Protein AF-A0A1G8ET14-F1 (afdb_monomer)

pLDDT: mean 87.79, std 15.29, range [34.5, 98.5]

Structure (mmCIF, N/CA/C/O backbone):
data_AF-A0A1G8ET14-F1
#
_entry.id   AF-A0A1G8ET14-F1
#
loop_
_atom_site.group_PDB
_atom_site.id
_atom_site.type_symbol
_atom_site.label_atom_id
_atom_site.label_alt_id
_atom_site.label_comp_id
_atom_site.label_asym_id
_atom_site.label_entity_id
_atom_site.label_seq_id
_atom_site.pdbx_PDB_ins_code
_atom_site.Cartn_x
_atom_site.Cartn_y
_atom_site.Cartn_z
_atom_site.occupancy
_atom_site.B_iso_or_equiv
_atom_site.auth_seq_id
_atom_site.auth_comp_id
_atom_site.auth_asym_id
_atom_site.auth_atom_id
_atom_site.pdbx_PDB_model_num
ATOM 1 N N . MET A 1 1 ? 59.019 -18.805 42.105 1.00 37.34 1 MET A N 1
ATOM 2 C CA . MET A 1 1 ? 59.875 -18.329 41.000 1.00 37.34 1 MET A CA 1
ATOM 3 C C . MET A 1 1 ? 58.972 -17.581 40.027 1.00 37.34 1 MET A C 1
ATOM 5 O O . MET A 1 1 ? 58.119 -18.198 39.409 1.00 37.34 1 MET A O 1
ATOM 9 N N . TYR A 1 2 ? 59.051 -16.249 40.049 1.00 53.56 2 TYR A N 1
ATOM 10 C CA . TYR A 1 2 ? 58.350 -15.317 39.156 1.00 53.56 2 TYR A CA 1
ATOM 11 C C . TYR A 1 2 ? 58.897 -15.434 37.735 1.00 53.56 2 TYR A C 1
ATOM 13 O O . TYR A 1 2 ? 60.111 -15.425 37.645 1.00 53.56 2 TYR A O 1
ATOM 21 N N . PHE A 1 3 ? 58.042 -15.463 36.701 1.00 44.25 3 PHE A N 1
ATOM 22 C CA . PHE A 1 3 ? 58.200 -14.877 35.345 1.00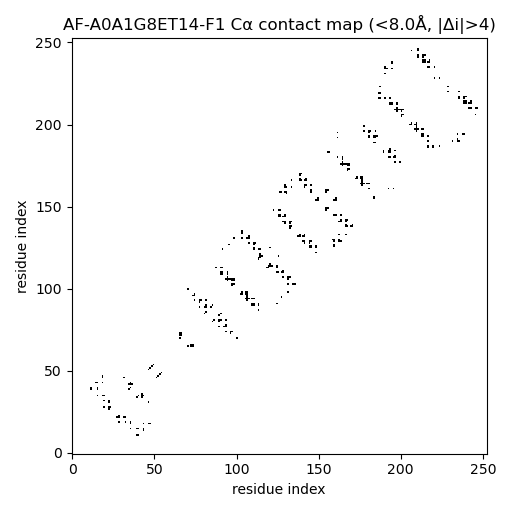 44.25 3 PHE A CA 1
ATOM 23 C C . PHE A 1 3 ? 56.895 -15.188 34.571 1.00 44.25 3 PHE A C 1
ATOM 25 O O . PHE A 1 3 ? 56.491 -16.339 34.544 1.00 44.25 3 PHE A O 1
ATOM 32 N N . GLY A 1 4 ? 56.135 -14.301 33.930 1.00 40.34 4 GLY A N 1
ATOM 33 C CA . GLY A 1 4 ? 56.189 -12.865 33.700 1.00 40.34 4 GLY A CA 1
ATOM 34 C C . GLY A 1 4 ? 54.895 -12.432 32.979 1.00 40.34 4 GLY A C 1
ATOM 35 O O . GLY A 1 4 ? 54.224 -13.248 32.350 1.00 40.34 4 GLY A O 1
ATOM 36 N N . GLY A 1 5 ? 54.534 -11.151 33.094 1.00 47.41 5 GLY A N 1
ATOM 37 C CA . GLY A 1 5 ? 53.380 -10.564 32.400 1.00 47.41 5 GLY A CA 1
ATOM 38 C C . GLY A 1 5 ? 52.543 -9.599 33.242 1.00 47.41 5 GLY A C 1
ATOM 39 O O . GLY A 1 5 ? 51.319 -9.690 33.233 1.00 47.41 5 GLY A O 1
ATOM 40 N N . GLY A 1 6 ? 53.181 -8.664 33.952 1.00 58.50 6 GLY A N 1
ATOM 41 C CA . GLY A 1 6 ? 52.555 -7.659 34.826 1.00 58.50 6 GLY A CA 1
ATOM 42 C C . GLY A 1 6 ? 51.598 -6.657 34.161 1.00 58.50 6 GLY A C 1
ATOM 43 O O . GLY A 1 6 ? 51.263 -5.669 34.789 1.00 58.50 6 GLY A O 1
ATOM 44 N N . ASN A 1 7 ? 51.124 -6.909 32.937 1.00 62.06 7 ASN A N 1
ATOM 45 C CA . ASN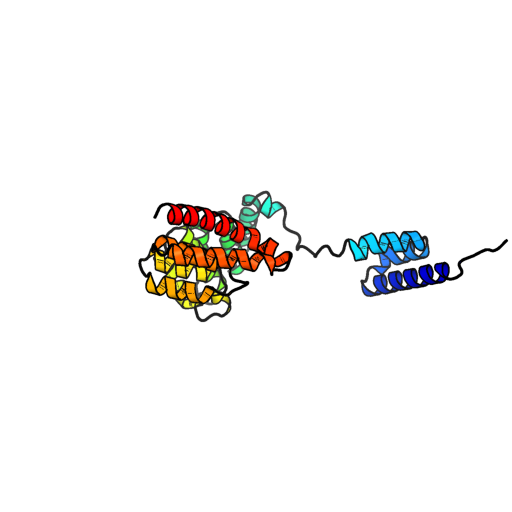 A 1 7 ? 50.126 -6.085 32.244 1.00 62.06 7 ASN A CA 1
ATOM 46 C C . ASN A 1 7 ? 48.737 -6.747 32.194 1.00 62.06 7 ASN A C 1
ATOM 48 O O . ASN A 1 7 ? 47.729 -6.047 32.167 1.00 62.06 7 ASN A O 1
ATOM 52 N N . TYR A 1 8 ? 48.650 -8.083 32.231 1.00 64.81 8 TYR A N 1
ATOM 53 C CA . TYR A 1 8 ? 47.370 -8.797 32.104 1.00 64.81 8 TYR A CA 1
ATOM 54 C C . TYR A 1 8 ? 46.467 -8.626 33.326 1.00 64.81 8 TYR A C 1
ATOM 56 O O . TYR A 1 8 ? 45.252 -8.528 33.184 1.00 64.81 8 TYR A O 1
ATOM 64 N N . TYR A 1 9 ? 47.058 -8.525 34.518 1.00 71.81 9 TYR A N 1
ATOM 65 C CA . TYR A 1 9 ? 46.315 -8.284 35.755 1.00 71.81 9 TYR A CA 1
ATOM 66 C C . TYR A 1 9 ? 45.579 -6.936 35.721 1.00 71.81 9 TYR A C 1
ATOM 68 O O . TYR A 1 9 ? 44.394 -6.867 36.038 1.00 71.81 9 TYR A O 1
ATOM 76 N N . TYR A 1 10 ? 46.239 -5.878 35.238 1.00 78.44 10 TYR A N 1
ATOM 77 C CA . TYR A 1 10 ? 45.607 -4.568 35.073 1.00 78.44 10 TYR A CA 1
ATOM 78 C C . TYR A 1 10 ? 44.527 -4.576 33.989 1.00 78.44 10 TYR A C 1
ATOM 80 O O . TYR A 1 10 ? 43.493 -3.941 34.168 1.00 78.44 10 TYR A O 1
ATOM 88 N N . ILE A 1 11 ? 44.719 -5.326 32.898 1.00 77.56 11 ILE A N 1
ATOM 89 C CA . ILE A 1 11 ? 43.694 -5.488 31.854 1.00 77.56 11 ILE A CA 1
ATOM 90 C C . ILE A 1 11 ? 42.431 -6.137 32.433 1.00 77.56 11 ILE A C 1
ATOM 92 O O . ILE A 1 11 ? 41.329 -5.668 32.155 1.00 77.56 11 ILE A O 1
ATOM 96 N N . ILE A 1 12 ? 42.583 -7.173 33.263 1.00 77.31 12 ILE A N 1
ATOM 97 C CA . ILE A 1 12 ? 41.455 -7.850 33.918 1.00 77.31 12 ILE A CA 1
ATOM 98 C C . ILE A 1 12 ? 40.731 -6.887 34.866 1.00 77.31 12 ILE A C 1
ATOM 100 O O . ILE A 1 12 ? 39.511 -6.776 34.784 1.00 77.31 12 ILE A O 1
ATOM 104 N N . LEU A 1 13 ? 41.463 -6.127 35.684 1.00 79.81 13 LEU A N 1
ATOM 105 C CA . LEU A 1 13 ? 40.863 -5.150 36.600 1.00 79.81 13 LEU A CA 1
ATOM 106 C C . LEU A 1 13 ? 40.142 -4.006 35.872 1.00 79.81 13 LEU A C 1
ATOM 108 O O . LEU A 1 13 ? 39.070 -3.579 36.299 1.00 79.81 13 LEU A O 1
ATOM 112 N N . ILE A 1 14 ? 40.696 -3.515 34.760 1.00 84.00 14 ILE A N 1
ATOM 113 C CA . ILE A 1 14 ? 40.051 -2.484 33.932 1.00 84.00 14 ILE A CA 1
ATOM 114 C C . ILE A 1 14 ? 38.770 -3.038 33.298 1.00 84.00 14 ILE A C 1
ATOM 116 O O . ILE A 1 14 ? 37.742 -2.357 33.288 1.00 84.00 14 ILE A O 1
ATOM 120 N N . LEU A 1 15 ? 38.812 -4.273 32.790 1.00 84.38 15 LEU A N 1
ATOM 121 C CA . LEU A 1 15 ? 37.655 -4.944 32.198 1.00 84.38 15 LEU A CA 1
ATOM 122 C C . LEU A 1 15 ? 36.546 -5.182 33.231 1.00 84.38 15 LEU A C 1
ATOM 124 O O . LEU A 1 15 ? 35.368 -4.971 32.939 1.00 84.38 15 LEU A O 1
ATOM 128 N N . GLU A 1 16 ? 36.923 -5.577 34.442 1.00 84.94 16 GLU A N 1
ATOM 129 C CA . GLU A 1 16 ? 36.011 -5.794 35.560 1.00 84.94 16 GLU A CA 1
ATOM 130 C C . GLU A 1 16 ? 35.360 -4.486 36.016 1.00 84.94 16 GLU A C 1
ATOM 132 O O . GLU A 1 16 ? 34.130 -4.396 36.071 1.00 84.94 16 GLU A O 1
ATOM 137 N N . ALA A 1 17 ? 36.157 -3.432 36.222 1.00 85.31 17 ALA A N 1
ATOM 138 C CA . ALA A 1 17 ? 35.651 -2.099 36.542 1.00 85.31 17 ALA A CA 1
ATOM 139 C C . ALA A 1 17 ? 34.686 -1.590 35.460 1.00 85.31 17 ALA A C 1
ATOM 141 O O . ALA A 1 17 ? 33.616 -1.062 35.772 1.00 85.31 17 ALA A O 1
ATOM 142 N N . PHE A 1 18 ? 35.014 -1.807 34.183 1.00 87.12 18 PHE A N 1
ATOM 143 C CA . PHE A 1 18 ? 34.133 -1.476 33.068 1.00 87.12 18 PHE A CA 1
ATOM 144 C C . PHE A 1 18 ? 32.801 -2.242 33.132 1.00 87.12 18 PHE A C 1
ATOM 146 O O . PHE A 1 18 ? 31.740 -1.622 33.016 1.00 87.12 18 PHE A O 1
ATOM 153 N N . CYS A 1 19 ? 32.825 -3.561 33.354 1.00 83.94 19 CYS A N 1
ATOM 154 C CA . C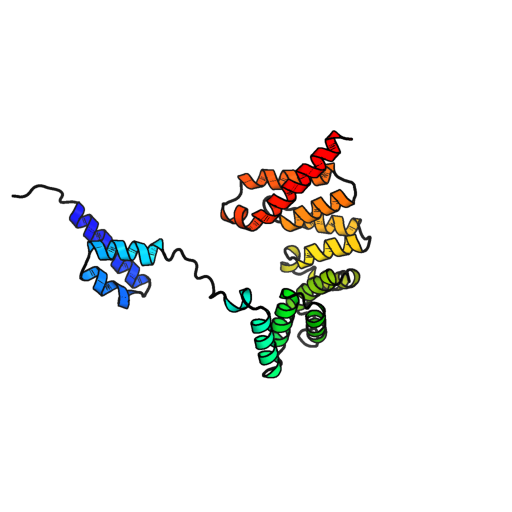YS A 1 19 ? 31.612 -4.382 33.441 1.00 83.94 19 CYS A CA 1
ATOM 155 C C . CYS A 1 19 ? 30.720 -3.967 34.621 1.00 83.94 19 CYS A C 1
ATOM 157 O O . CYS A 1 19 ? 29.499 -3.854 34.460 1.00 83.94 19 CYS A O 1
ATOM 159 N N . ILE A 1 20 ? 31.323 -3.668 35.775 1.00 83.88 20 ILE A N 1
ATOM 160 C CA . ILE A 1 20 ? 30.622 -3.189 36.974 1.00 83.88 20 ILE A CA 1
ATOM 161 C C . ILE A 1 20 ? 29.969 -1.828 36.708 1.00 83.88 20 ILE A C 1
ATOM 163 O O . ILE A 1 20 ? 28.763 -1.678 36.921 1.00 83.88 20 ILE A O 1
ATOM 167 N N . ILE A 1 21 ? 30.717 -0.855 36.173 1.00 86.69 21 ILE A N 1
ATOM 168 C CA . ILE A 1 21 ? 30.187 0.477 35.839 1.00 86.69 21 ILE A CA 1
ATOM 169 C C . ILE A 1 21 ? 29.060 0.367 34.805 1.00 86.69 21 ILE A C 1
ATOM 171 O O . ILE A 1 21 ? 28.020 1.014 34.948 1.00 86.69 21 ILE A O 1
ATOM 175 N N . HIS A 1 22 ? 29.231 -0.472 33.779 1.00 84.62 22 HIS A N 1
ATOM 176 C CA . HIS A 1 22 ? 28.199 -0.711 32.773 1.00 84.62 22 HIS A CA 1
ATOM 177 C C . HIS A 1 22 ? 26.931 -1.318 33.394 1.00 84.62 22 HIS A C 1
ATOM 179 O O . HIS A 1 22 ? 25.825 -0.892 33.062 1.00 84.62 22 HIS A O 1
ATOM 185 N N . SER A 1 23 ? 27.077 -2.272 34.322 1.00 83.00 23 SER A N 1
ATOM 186 C CA . SER A 1 23 ? 25.946 -2.930 34.999 1.00 83.00 23 SER A CA 1
ATOM 187 C C . SER A 1 23 ? 25.170 -1.971 35.897 1.00 83.00 23 SER A C 1
ATOM 189 O O . SER A 1 23 ? 23.938 -1.957 35.869 1.00 83.00 23 SER A O 1
ATOM 191 N N . LEU A 1 24 ? 25.886 -1.105 36.623 1.00 83.69 24 LEU A N 1
ATOM 192 C CA . LEU A 1 24 ? 25.293 -0.048 37.446 1.00 83.69 24 LEU A CA 1
ATOM 193 C C . LEU A 1 24 ? 24.522 0.967 36.593 1.00 83.69 24 LEU A C 1
ATOM 195 O O . LEU A 1 24 ? 23.392 1.315 36.923 1.00 83.69 24 LEU A O 1
ATOM 199 N N . ARG A 1 25 ? 25.088 1.396 35.456 1.00 81.19 25 ARG A N 1
ATOM 200 C CA . ARG A 1 25 ? 24.403 2.311 34.526 1.00 81.19 25 ARG A CA 1
ATOM 201 C C . ARG A 1 25 ? 23.164 1.689 33.877 1.00 81.19 25 ARG A C 1
ATOM 203 O O . ARG A 1 25 ? 22.227 2.417 33.566 1.00 81.19 25 ARG A O 1
ATOM 210 N N . ARG A 1 26 ? 23.143 0.368 33.667 1.00 74.25 26 ARG A N 1
ATOM 211 C CA . ARG A 1 26 ? 21.998 -0.353 33.081 1.00 74.25 26 ARG A CA 1
ATOM 212 C C . ARG A 1 26 ? 20.910 -0.754 34.075 1.00 74.25 26 ARG A C 1
ATOM 214 O O . ARG A 1 26 ? 19.866 -1.239 33.641 1.00 74.25 26 ARG A O 1
ATOM 221 N N . GLY A 1 27 ? 21.120 -0.572 35.377 1.00 75.75 27 GLY A N 1
ATOM 222 C CA . GLY A 1 27 ? 20.146 -0.991 36.384 1.00 75.75 27 GLY A CA 1
ATOM 223 C C . GLY A 1 27 ? 20.118 -2.508 36.628 1.00 75.75 27 GLY A C 1
ATOM 224 O O . GLY A 1 27 ? 19.180 -3.015 37.243 1.00 75.75 27 GLY A O 1
ATOM 225 N N . THR A 1 28 ? 21.115 -3.260 36.145 1.00 77.06 28 THR A N 1
ATOM 226 C CA . THR A 1 28 ? 21.170 -4.730 36.251 1.00 77.06 28 THR A CA 1
ATOM 227 C C . THR A 1 28 ? 22.009 -5.221 37.435 1.00 77.06 28 THR A C 1
ATOM 229 O O . THR A 1 28 ? 22.309 -6.415 37.543 1.00 77.06 28 THR A O 1
ATOM 232 N N . GLN A 1 29 ? 22.373 -4.317 38.349 1.00 75.44 29 GLN A N 1
ATOM 233 C CA . GLN A 1 29 ? 23.301 -4.580 39.449 1.00 75.44 29 GLN A CA 1
ATOM 234 C C . GLN A 1 29 ? 22.867 -5.731 40.362 1.00 75.44 29 GLN A C 1
ATOM 236 O O . GLN A 1 29 ? 23.710 -6.530 40.754 1.00 75.44 29 GLN A O 1
ATOM 241 N N . GLN A 1 30 ? 21.563 -5.879 40.626 1.00 75.94 30 GLN A N 1
ATOM 242 C CA . GLN A 1 30 ? 21.042 -6.918 41.527 1.00 75.94 30 GLN A CA 1
ATOM 243 C C . GLN A 1 30 ? 21.333 -8.344 41.035 1.00 75.94 30 GLN A C 1
ATOM 245 O O . GLN A 1 30 ? 21.417 -9.267 41.835 1.00 75.94 30 GLN A O 1
ATOM 250 N N . LYS A 1 31 ? 21.500 -8.533 39.720 1.00 77.62 31 LYS A N 1
ATOM 251 C CA . LYS A 1 31 ? 21.791 -9.846 39.127 1.00 77.62 31 LYS A CA 1
ATOM 252 C C . LYS A 1 31 ? 23.286 -10.094 38.959 1.00 77.62 31 LYS A C 1
ATOM 254 O O . LYS A 1 31 ? 23.745 -11.214 39.144 1.00 77.62 31 LYS A O 1
ATOM 259 N N . TRP A 1 32 ? 24.034 -9.061 38.578 1.00 81.88 32 TRP A N 1
ATOM 260 C CA . TRP A 1 32 ? 25.390 -9.233 38.054 1.00 81.88 32 TRP A CA 1
ATOM 261 C C . TRP A 1 32 ? 26.500 -8.875 39.027 1.00 81.88 32 TRP A C 1
ATOM 263 O O . TRP A 1 32 ? 27.585 -9.436 38.915 1.00 81.88 32 TRP A O 1
ATOM 273 N N . LEU A 1 33 ? 26.254 -7.969 39.977 1.00 82.56 33 LEU A N 1
ATOM 274 C CA . LEU A 1 33 ? 27.317 -7.449 40.837 1.00 82.56 33 LEU A CA 1
ATOM 275 C C . LEU A 1 33 ? 27.979 -8.570 41.653 1.00 82.56 33 LEU A C 1
ATOM 277 O O . LEU A 1 33 ? 29.200 -8.638 41.719 1.00 82.56 33 LEU A O 1
ATOM 281 N N . TRP A 1 34 ? 27.186 -9.499 42.193 1.00 83.75 34 TRP A N 1
ATOM 282 C CA . TRP A 1 34 ? 27.715 -10.627 42.963 1.00 83.75 34 TRP A CA 1
ATOM 283 C C . TRP A 1 34 ? 28.501 -11.623 42.094 1.00 83.75 34 TRP A C 1
ATOM 285 O O . TRP A 1 34 ? 29.564 -12.083 42.494 1.00 83.75 34 TRP A O 1
ATOM 295 N N . ILE A 1 35 ? 28.036 -11.896 40.870 1.00 83.06 35 ILE A N 1
ATOM 296 C CA . ILE A 1 35 ? 28.710 -12.805 39.927 1.00 83.06 35 ILE A CA 1
ATOM 297 C C . ILE A 1 35 ? 30.063 -12.231 39.485 1.00 83.06 35 ILE A C 1
ATOM 299 O O . ILE A 1 35 ? 31.049 -12.965 39.428 1.00 83.06 35 ILE A O 1
ATOM 303 N N . LEU A 1 36 ? 30.110 -10.925 39.198 1.00 83.81 36 LEU A N 1
ATOM 304 C CA . LEU A 1 36 ? 31.331 -10.231 38.784 1.00 83.81 36 LEU A CA 1
ATOM 305 C C . LEU A 1 36 ? 32.388 -10.230 39.897 1.00 83.81 36 LEU A C 1
ATOM 307 O O . LEU A 1 36 ? 33.555 -10.421 39.596 1.00 83.81 36 LEU A O 1
ATOM 311 N N . ILE A 1 37 ? 31.977 -10.105 41.163 1.00 80.88 37 ILE A N 1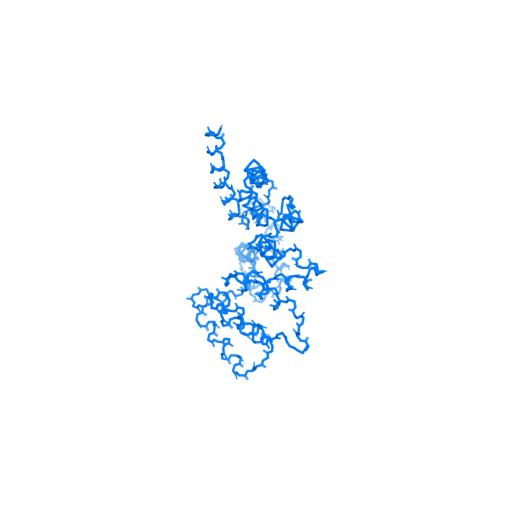
ATOM 312 C CA . ILE A 1 37 ? 32.897 -10.097 42.313 1.00 80.88 37 ILE A CA 1
ATOM 313 C C . ILE A 1 37 ? 33.420 -11.505 42.643 1.00 80.88 37 ILE A C 1
ATOM 315 O O . ILE A 1 37 ? 34.591 -11.670 42.977 1.00 80.88 37 ILE A O 1
ATOM 319 N N . VAL A 1 38 ? 32.562 -12.530 42.583 1.00 84.25 38 VAL A N 1
ATOM 320 C CA . VAL A 1 38 ? 32.929 -13.896 43.006 1.00 84.25 38 VAL A CA 1
ATOM 321 C C . VAL A 1 38 ? 33.743 -14.626 41.937 1.00 84.25 38 VAL A C 1
ATOM 323 O O . VAL A 1 38 ? 34.599 -15.444 42.271 1.00 84.25 38 VAL A O 1
ATOM 326 N N . ILE A 1 39 ? 33.501 -14.342 40.652 1.00 84.62 39 ILE A N 1
ATOM 327 C CA . ILE A 1 39 ? 34.191 -15.009 39.540 1.00 84.62 39 ILE A CA 1
ATOM 328 C C . ILE A 1 39 ? 34.621 -13.968 38.490 1.00 84.62 39 ILE A C 1
ATOM 330 O O . ILE A 1 39 ? 34.012 -13.894 37.424 1.00 84.62 39 ILE A O 1
ATOM 334 N N . PRO A 1 40 ? 35.685 -13.179 38.731 1.00 72.81 40 PRO A N 1
ATOM 335 C CA . PRO A 1 40 ? 35.987 -11.975 37.945 1.00 72.81 40 PRO A CA 1
ATOM 336 C C . PRO A 1 40 ? 36.145 -12.204 36.438 1.00 72.81 40 PRO A C 1
ATOM 338 O O . PRO A 1 40 ? 35.447 -11.600 35.623 1.00 72.81 40 PRO A O 1
ATOM 341 N N . VAL A 1 41 ? 37.020 -13.133 36.039 1.00 76.44 41 VAL A N 1
ATOM 342 C CA . VAL A 1 41 ? 37.341 -13.360 34.619 1.00 76.44 41 VAL A CA 1
ATOM 343 C C . VAL A 1 41 ? 36.152 -13.967 33.865 1.00 76.44 41 VAL A C 1
ATOM 345 O O . VAL A 1 41 ? 35.720 -13.433 32.842 1.00 76.44 41 VAL A O 1
ATOM 348 N N . PHE A 1 42 ? 35.580 -15.062 34.377 1.00 78.06 42 PHE A N 1
ATOM 349 C CA . PHE A 1 42 ? 34.437 -15.722 33.733 1.00 78.06 42 PHE A CA 1
ATOM 350 C C . PHE A 1 42 ? 33.153 -14.891 33.822 1.00 78.06 42 PHE A C 1
ATOM 352 O O . PHE A 1 42 ? 32.361 -14.888 32.879 1.00 78.06 42 PHE A O 1
ATOM 359 N N . GLY A 1 43 ? 32.966 -14.145 34.910 1.00 81.38 43 GLY A N 1
ATOM 360 C CA . GLY A 1 43 ? 31.856 -13.221 35.104 1.00 81.38 43 GLY A CA 1
ATOM 361 C C . GLY A 1 43 ? 31.863 -12.105 34.066 1.00 81.38 43 GLY A C 1
ATOM 362 O O . GLY A 1 43 ? 30.826 -11.847 33.459 1.00 81.38 43 GLY A O 1
ATOM 363 N N . CYS A 1 44 ? 33.026 -11.506 33.781 1.00 83.56 44 CYS A N 1
ATOM 364 C CA . CYS A 1 44 ? 33.155 -10.495 32.728 1.00 83.56 44 CYS A CA 1
ATOM 365 C C . CYS A 1 44 ? 32.837 -11.063 31.338 1.00 83.56 44 CYS A C 1
ATOM 367 O O . CYS A 1 44 ? 32.073 -10.455 30.587 1.00 83.56 44 CYS A O 1
ATOM 369 N N . LEU A 1 45 ? 33.366 -12.245 30.998 1.00 83.38 45 LEU A N 1
ATOM 370 C CA . LEU A 1 45 ? 33.091 -12.891 29.708 1.00 83.38 45 LEU A CA 1
ATOM 371 C C . LEU A 1 45 ? 31.600 -13.207 29.535 1.00 83.38 45 LEU A C 1
ATOM 373 O O . LEU A 1 45 ? 31.010 -12.892 28.498 1.00 83.38 45 LEU A O 1
ATOM 377 N N . TYR A 1 46 ? 30.976 -13.783 30.563 1.00 81.94 46 TYR A N 1
ATOM 378 C CA . TYR A 1 46 ? 29.560 -14.132 30.528 1.00 81.94 46 TYR A CA 1
ATOM 379 C C . TYR A 1 46 ? 28.659 -12.888 30.519 1.00 81.94 46 TYR A C 1
ATOM 381 O O . TYR A 1 46 ? 27.662 -12.856 29.794 1.00 81.94 46 TYR A O 1
ATOM 389 N N . TYR A 1 47 ? 29.030 -11.831 31.244 1.00 83.06 47 TYR A N 1
ATOM 390 C CA . TYR A 1 47 ? 28.330 -10.546 31.229 1.00 83.06 47 TYR A CA 1
ATOM 391 C C . TYR A 1 47 ? 28.395 -9.870 29.854 1.00 83.06 47 TYR A C 1
ATOM 393 O O . TYR A 1 47 ? 27.374 -9.431 29.330 1.00 83.06 47 TYR A O 1
ATOM 401 N N . ILE A 1 48 ? 29.567 -9.836 29.214 1.00 82.12 48 ILE A N 1
ATOM 402 C CA . ILE A 1 48 ? 29.709 -9.276 27.863 1.00 82.12 48 ILE A CA 1
ATOM 403 C C . ILE A 1 48 ? 28.872 -10.082 26.860 1.00 82.12 48 ILE A C 1
ATOM 405 O O . ILE A 1 48 ? 28.166 -9.494 26.040 1.00 82.12 48 ILE A O 1
ATOM 409 N N . TYR A 1 49 ? 28.884 -11.413 26.952 1.00 80.75 49 TYR A N 1
ATOM 410 C CA . TYR A 1 49 ? 28.065 -12.278 26.101 1.00 80.75 49 TYR A CA 1
ATOM 411 C C . TYR A 1 49 ? 26.557 -12.034 26.279 1.00 80.75 49 TYR A C 1
ATOM 413 O O . TYR A 1 49 ? 25.830 -11.795 25.313 1.00 80.75 49 TYR A O 1
ATOM 421 N N . SER A 1 50 ? 26.078 -12.060 27.518 1.00 77.81 50 SER A N 1
ATOM 422 C CA . SER A 1 50 ? 24.646 -12.010 27.826 1.00 77.81 50 SER A CA 1
ATOM 423 C C . SER A 1 50 ? 24.055 -10.598 27.811 1.00 77.81 50 SER A C 1
ATOM 425 O O . SER A 1 50 ? 22.928 -10.414 27.365 1.00 77.81 50 SER A O 1
ATOM 427 N N . GLU A 1 51 ? 24.796 -9.586 28.254 1.00 77.62 51 GLU A N 1
ATOM 428 C CA . GLU A 1 51 ? 24.263 -8.237 28.443 1.00 77.62 51 GLU A CA 1
ATOM 429 C C . GLU A 1 51 ? 24.698 -7.285 27.322 1.00 77.62 51 GLU A C 1
ATOM 431 O O . GLU A 1 51 ? 23.936 -6.399 26.941 1.00 77.62 51 GLU A O 1
ATOM 436 N N . ILE A 1 52 ? 25.885 -7.454 26.734 1.00 72.50 52 ILE A N 1
ATOM 437 C CA . ILE A 1 52 ? 26.392 -6.535 25.696 1.00 72.50 52 ILE A CA 1
ATOM 438 C C . ILE A 1 52 ? 26.167 -7.094 24.283 1.00 72.50 52 ILE A C 1
ATOM 440 O O . ILE A 1 52 ? 25.698 -6.367 23.405 1.00 72.50 52 ILE A O 1
ATOM 444 N N . LEU A 1 53 ? 26.453 -8.379 24.057 1.00 67.44 53 LEU A N 1
ATOM 445 C CA . LEU A 1 53 ? 26.301 -9.038 22.754 1.00 67.44 53 LEU A CA 1
ATOM 446 C C . LEU A 1 53 ? 24.855 -9.489 22.502 1.00 67.44 53 LEU A C 1
ATOM 448 O O . LEU A 1 53 ? 24.293 -9.161 21.458 1.00 67.44 53 LEU A O 1
ATOM 452 N N . SER A 1 54 ? 24.226 -10.175 23.462 1.00 58.78 54 SER A N 1
ATOM 453 C CA . SER A 1 54 ? 22.845 -10.668 23.317 1.00 58.78 54 SER A CA 1
ATOM 454 C C . SER A 1 54 ? 21.797 -9.546 23.383 1.00 58.78 54 SER A C 1
ATOM 456 O O . SER A 1 54 ? 20.765 -9.610 22.719 1.00 58.78 54 SER A O 1
ATOM 458 N N . ASN A 1 55 ? 22.091 -8.434 24.070 1.00 52.69 55 ASN A N 1
ATOM 459 C CA . ASN A 1 55 ? 21.190 -7.273 24.141 1.00 52.69 55 ASN A CA 1
ATOM 460 C C . ASN A 1 55 ? 21.321 -6.314 22.929 1.00 52.69 55 ASN A C 1
ATOM 462 O O . ASN A 1 55 ? 20.806 -5.197 22.953 1.00 52.69 55 ASN A O 1
ATOM 466 N N . ARG A 1 56 ? 21.980 -6.756 21.840 1.00 47.25 56 ARG A N 1
ATOM 467 C CA . ARG A 1 56 ? 21.685 -6.285 20.468 1.00 47.25 56 ARG A CA 1
ATOM 468 C C . ARG A 1 56 ? 20.418 -6.931 19.892 1.00 47.25 56 ARG A C 1
ATOM 470 O O . ARG A 1 56 ? 20.015 -6.609 18.776 1.00 47.25 56 ARG A O 1
ATOM 477 N N . GLY A 1 57 ? 19.759 -7.795 20.659 1.00 44.59 57 GLY A N 1
ATOM 478 C CA . GLY A 1 57 ? 18.342 -8.066 20.513 1.00 44.59 57 GLY A CA 1
ATOM 479 C C . GLY A 1 57 ? 17.566 -6.793 20.816 1.00 44.59 57 GLY A C 1
ATOM 480 O O . GLY A 1 57 ? 17.286 -6.479 21.969 1.00 44.59 57 GLY A O 1
ATOM 481 N N . ILE A 1 58 ? 17.230 -6.057 19.756 1.00 38.00 58 ILE A N 1
ATOM 482 C CA . ILE A 1 58 ? 16.093 -5.138 19.709 1.00 38.00 58 ILE A CA 1
ATOM 483 C C . ILE A 1 58 ? 15.015 -5.715 20.626 1.00 38.00 58 ILE A C 1
ATOM 485 O O . ILE A 1 58 ? 14.660 -6.888 20.479 1.00 38.00 58 ILE A O 1
ATOM 489 N N . ARG A 1 59 ? 14.508 -4.911 21.568 1.00 40.12 59 ARG A N 1
ATOM 490 C CA . ARG A 1 59 ? 13.206 -5.158 22.188 1.00 40.12 59 ARG A CA 1
ATOM 491 C C . ARG A 1 59 ? 12.200 -5.223 21.046 1.00 40.12 59 ARG A C 1
ATOM 493 O O . ARG A 1 59 ? 11.587 -4.220 20.693 1.00 40.12 59 ARG A O 1
ATOM 500 N N . ALA A 1 60 ? 12.085 -6.389 20.423 1.00 39.53 60 ALA A N 1
ATOM 501 C CA . ALA A 1 60 ? 10.941 -6.714 19.625 1.00 39.53 60 ALA A CA 1
ATOM 502 C C . ALA A 1 60 ? 9.778 -6.526 20.604 1.00 39.53 60 ALA A C 1
ATOM 504 O O . ALA A 1 60 ? 9.827 -7.102 21.703 1.00 39.53 60 ALA A O 1
ATOM 505 N N . PRO A 1 61 ? 8.785 -5.674 20.294 1.00 37.31 61 PRO A N 1
ATOM 506 C CA . PRO A 1 61 ? 7.540 -5.717 21.045 1.00 37.31 61 PRO A CA 1
ATOM 507 C C . PRO A 1 61 ? 7.150 -7.190 21.106 1.00 37.31 61 PRO A C 1
ATOM 509 O O . PRO A 1 61 ? 7.355 -7.883 20.109 1.00 37.31 61 PRO A O 1
ATOM 512 N N . LYS A 1 62 ? 6.708 -7.685 22.272 1.00 34.50 62 LYS A N 1
ATOM 513 C CA . LYS A 1 62 ? 6.202 -9.055 22.404 1.00 34.50 62 LYS A CA 1
ATOM 514 C C . LYS A 1 62 ? 5.233 -9.271 21.245 1.00 34.50 62 LYS A C 1
ATOM 516 O O . LYS A 1 62 ? 4.109 -8.779 21.280 1.00 34.50 62 LYS A O 1
ATOM 521 N N . LEU A 1 63 ? 5.712 -9.910 20.181 1.00 40.50 63 LEU A N 1
ATOM 522 C CA . LEU A 1 63 ? 4.892 -10.317 19.066 1.00 40.50 63 LEU A CA 1
ATOM 523 C C . LEU A 1 63 ? 3.951 -11.299 19.730 1.00 40.50 63 LEU A C 1
ATOM 525 O O . LEU A 1 63 ? 4.405 -12.313 20.257 1.00 40.50 63 LEU A O 1
ATOM 529 N N . ASN A 1 64 ? 2.675 -10.928 19.820 1.00 42.78 64 ASN A N 1
ATOM 530 C CA . ASN A 1 64 ? 1.624 -11.861 20.175 1.00 42.78 64 ASN A CA 1
ATOM 531 C C . ASN A 1 64 ? 1.722 -12.983 19.150 1.00 42.78 64 ASN A C 1
ATOM 533 O O . ASN A 1 64 ? 1.223 -12.861 18.034 1.00 42.78 64 ASN A O 1
ATOM 537 N N . VAL A 1 65 ? 2.443 -14.041 19.510 1.00 42.53 65 VAL A N 1
ATOM 538 C CA . VAL A 1 65 ? 2.696 -15.189 18.641 1.00 42.53 65 VAL A CA 1
ATOM 539 C C . VAL A 1 65 ? 1.352 -15.832 18.272 1.00 42.53 65 VAL A C 1
ATOM 541 O O . VAL A 1 65 ? 1.176 -16.318 17.164 1.00 42.53 65 VAL A O 1
ATOM 544 N N . GLU A 1 66 ? 0.347 -15.679 19.139 1.00 46.88 66 GLU A N 1
ATOM 545 C CA . GLU A 1 66 ? -1.060 -16.014 18.898 1.00 46.88 66 GLU A CA 1
ATOM 546 C C . GLU A 1 66 ? -1.680 -15.293 17.691 1.00 46.88 66 GLU A C 1
ATOM 548 O O . GLU A 1 66 ? -2.460 -15.903 16.971 1.00 46.88 66 GLU A O 1
ATOM 553 N N . ALA A 1 67 ? -1.315 -14.036 17.406 1.00 48.75 67 ALA A N 1
ATOM 554 C CA . ALA A 1 67 ? -1.848 -13.296 16.257 1.00 48.75 67 ALA A CA 1
ATOM 555 C C . ALA A 1 67 ? -1.318 -13.818 14.911 1.00 48.75 67 ALA A C 1
ATOM 557 O O . ALA A 1 67 ? -1.959 -13.615 13.885 1.00 48.75 67 ALA A O 1
ATOM 558 N N . VAL A 1 68 ? -0.161 -14.487 14.923 1.00 50.03 68 VAL A N 1
ATOM 559 C CA . VAL A 1 68 ? 0.433 -15.130 13.741 1.00 50.03 68 VAL A CA 1
ATOM 560 C C . VAL A 1 68 ? -0.038 -16.584 13.617 1.00 50.03 68 VAL A C 1
ATOM 562 O O . VAL A 1 68 ? -0.141 -17.101 12.510 1.00 50.03 68 VAL A O 1
ATOM 565 N N . ILE A 1 69 ? -0.349 -17.239 14.742 1.00 57.09 69 ILE A N 1
ATOM 566 C CA . ILE A 1 69 ? -0.710 -18.664 14.803 1.00 57.09 69 ILE A CA 1
ATOM 567 C C . ILE A 1 69 ? -2.230 -18.891 14.684 1.00 57.09 69 ILE A C 1
ATOM 569 O O . ILE A 1 69 ? -2.647 -19.933 14.184 1.00 57.09 69 ILE A O 1
ATOM 573 N N . ASN A 1 70 ? -3.075 -17.940 15.099 1.00 67.06 70 ASN A N 1
ATOM 574 C CA . ASN A 1 70 ? -4.529 -18.044 14.959 1.00 67.06 70 ASN A CA 1
ATOM 575 C C . ASN A 1 70 ? -5.198 -16.657 14.810 1.00 67.06 70 ASN A C 1
ATOM 577 O O . ASN A 1 70 ? -5.603 -16.054 15.811 1.00 67.06 70 ASN A O 1
ATOM 581 N N . PRO A 1 71 ? -5.377 -16.148 13.574 1.00 74.19 71 PRO A N 1
ATOM 582 C CA . PRO A 1 71 ? -6.066 -14.876 13.339 1.00 74.19 71 PRO A CA 1
ATOM 583 C C . PRO A 1 71 ? -7.490 -14.852 13.922 1.00 74.19 71 PRO A C 1
ATOM 585 O O . PRO A 1 71 ? -7.937 -13.812 14.408 1.00 74.19 71 PRO A O 1
ATOM 588 N N . GLY A 1 72 ? -8.170 -16.003 13.985 1.00 85.38 72 GLY A N 1
ATOM 589 C CA . GLY A 1 72 ? -9.504 -16.122 14.577 1.00 85.38 72 GLY A CA 1
ATOM 590 C C . GLY A 1 72 ? -9.539 -15.826 16.080 1.00 85.38 72 GLY A C 1
ATOM 591 O O . GLY A 1 72 ? -10.471 -15.179 16.552 1.00 85.38 72 GLY A 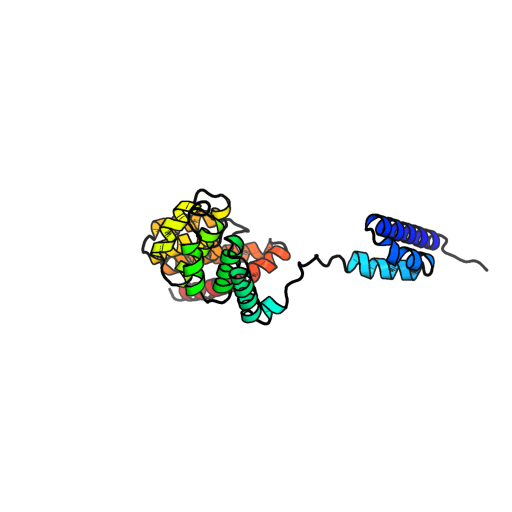O 1
ATOM 592 N N . ALA A 1 73 ? -8.509 -16.220 16.838 1.00 89.12 73 ALA A N 1
ATOM 593 C CA . ALA A 1 73 ? -8.431 -15.925 18.272 1.00 89.12 73 ALA A CA 1
ATOM 594 C C . ALA A 1 73 ? -8.256 -14.420 18.539 1.00 89.12 73 ALA A C 1
ATOM 596 O O . ALA A 1 73 ? -8.909 -13.866 19.427 1.00 89.12 73 ALA A O 1
ATOM 597 N N . LYS A 1 74 ? -7.422 -13.739 17.734 1.00 91.75 74 LYS A N 1
ATOM 598 C CA . LYS A 1 74 ? -7.246 -12.278 17.804 1.00 91.75 74 LYS A CA 1
AT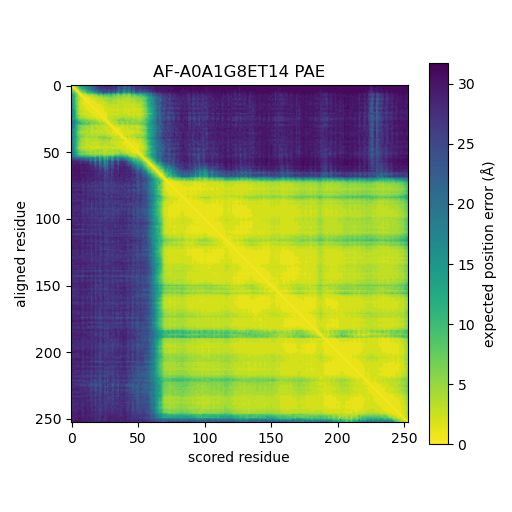OM 599 C C . LYS A 1 74 ? -8.559 -11.554 17.507 1.00 91.75 74 LYS A C 1
ATOM 601 O O . LYS A 1 74 ? -8.922 -10.660 18.268 1.00 91.75 74 LYS A O 1
ATOM 606 N N . ILE A 1 75 ? -9.249 -11.936 16.430 1.00 95.38 75 ILE A N 1
ATOM 607 C CA . ILE A 1 75 ? -10.527 -11.330 16.032 1.00 95.38 75 ILE A CA 1
ATOM 608 C C . ILE A 1 75 ? -11.571 -11.541 17.122 1.00 95.38 75 ILE A C 1
ATOM 610 O O . ILE A 1 75 ? -12.144 -10.563 17.583 1.00 95.38 75 ILE A O 1
ATOM 614 N N . LYS A 1 76 ? -11.744 -12.775 17.610 1.00 96.19 76 LYS A N 1
ATOM 615 C CA . LYS A 1 76 ? -12.707 -13.078 18.676 1.00 96.19 76 LYS A CA 1
ATOM 616 C C . LYS A 1 76 ? -12.475 -12.213 19.915 1.00 96.19 76 LYS A C 1
ATOM 618 O O . LYS A 1 76 ? -13.407 -11.616 20.431 1.00 96.19 76 LYS A O 1
ATOM 623 N N . ARG A 1 77 ? -11.220 -12.067 20.348 1.00 96.50 77 ARG A N 1
ATOM 624 C CA . ARG A 1 77 ? -10.871 -11.189 21.473 1.00 96.50 77 ARG A CA 1
ATOM 625 C C . ARG A 1 77 ? -11.256 -9.727 21.215 1.00 96.50 77 ARG A C 1
ATOM 627 O O . ARG A 1 77 ? -11.746 -9.067 22.119 1.00 96.50 77 ARG A O 1
ATOM 634 N N . LEU A 1 78 ? -11.042 -9.219 20.001 1.00 97.62 78 LEU A N 1
ATOM 635 C CA . LEU A 1 78 ? -11.418 -7.850 19.629 1.00 97.62 78 LEU A CA 1
ATOM 636 C C . LEU A 1 78 ? -12.941 -7.673 19.521 1.00 97.62 78 LEU A C 1
ATOM 638 O O . LEU A 1 78 ? -13.458 -6.631 19.913 1.00 97.62 78 LEU A O 1
ATOM 642 N N . GLU A 1 79 ? -13.667 -8.687 19.047 1.00 97.75 79 GLU A N 1
ATOM 643 C CA . GLU A 1 79 ? -15.132 -8.708 19.097 1.00 97.75 79 GLU A CA 1
ATOM 644 C C . GLU A 1 79 ? -15.622 -8.657 20.552 1.00 97.75 79 GLU A C 1
ATOM 646 O O . GLU A 1 79 ? -16.524 -7.882 20.862 1.00 97.75 79 GLU A O 1
ATOM 651 N N . ASP A 1 80 ? -15.016 -9.440 21.453 1.00 97.50 80 ASP A N 1
ATOM 652 C CA . ASP A 1 80 ? -15.323 -9.426 22.888 1.00 97.50 80 ASP A CA 1
ATOM 653 C C . ASP A 1 80 ? -15.051 -8.035 23.499 1.00 97.50 80 ASP A C 1
ATOM 655 O O . ASP A 1 80 ? -15.883 -7.517 24.246 1.00 97.50 80 ASP A O 1
ATOM 659 N N . GLU A 1 81 ? -13.923 -7.402 23.144 1.00 97.06 81 GLU A N 1
ATOM 660 C CA . GLU A 1 81 ? -13.559 -6.044 23.579 1.00 97.06 81 GLU A CA 1
ATOM 661 C C . GLU A 1 81 ? -14.591 -4.996 23.126 1.00 97.06 81 GLU A C 1
ATOM 663 O O . GLU A 1 81 ? -14.984 -4.148 23.928 1.00 97.06 81 GLU A O 1
ATOM 668 N N . VAL A 1 82 ? -15.070 -5.062 21.877 1.00 97.62 82 VAL A N 1
ATOM 669 C CA . VAL A 1 82 ? -16.125 -4.163 21.368 1.00 97.62 82 VAL A CA 1
ATOM 670 C C . VAL A 1 82 ? -17.458 -4.421 22.070 1.00 97.62 82 VAL A C 1
ATOM 672 O O . VAL A 1 82 ? -18.141 -3.467 22.433 1.00 97.62 82 VAL A O 1
ATOM 675 N N . ARG A 1 83 ? -17.819 -5.689 22.322 1.00 97.06 83 ARG A N 1
ATOM 676 C CA . ARG A 1 83 ? -19.056 -6.026 23.049 1.00 97.06 83 ARG A CA 1
ATOM 677 C C . ARG A 1 83 ? -19.043 -5.530 24.492 1.00 97.06 83 ARG A C 1
ATOM 679 O O . ARG A 1 83 ? -20.087 -5.133 24.999 1.00 97.06 83 ARG A O 1
ATOM 686 N N . PHE A 1 84 ? -17.888 -5.565 25.154 1.00 96.69 84 PHE A N 1
ATOM 687 C CA . PHE A 1 84 ? -17.749 -5.070 26.523 1.00 96.69 84 PHE A CA 1
ATOM 688 C C . PHE A 1 84 ? -17.661 -3.542 26.578 1.00 96.69 84 PHE A C 1
ATOM 690 O O . PHE A 1 84 ? -18.223 -2.909 27.471 1.00 96.69 84 PHE A O 1
ATOM 697 N N . THR A 1 85 ? -16.942 -2.926 25.640 1.00 96.50 85 THR A N 1
ATOM 698 C CA . THR A 1 85 ? -16.836 -1.470 25.545 1.00 96.50 85 THR A CA 1
ATOM 699 C C . THR A 1 85 ? -16.787 -1.029 24.086 1.00 96.50 85 THR A C 1
ATOM 701 O O . THR A 1 85 ? -15.733 -1.055 23.440 1.00 96.50 85 THR A O 1
ATOM 704 N N . ASP A 1 86 ? -17.922 -0.537 23.594 1.00 95.56 86 ASP A N 1
ATOM 705 C CA . ASP A 1 86 ? -18.045 0.005 22.243 1.00 95.56 86 ASP A CA 1
ATOM 706 C C . ASP A 1 86 ? -17.461 1.425 22.162 1.00 95.56 86 ASP A C 1
ATOM 708 O O . ASP A 1 86 ? -18.153 2.442 22.236 1.00 95.56 86 ASP A O 1
ATOM 712 N N . THR A 1 87 ? -16.138 1.493 22.031 1.00 96.38 87 THR A N 1
ATOM 713 C CA . THR A 1 87 ? -15.432 2.734 21.704 1.00 96.38 87 THR A CA 1
ATOM 714 C C . THR A 1 87 ? -15.016 2.755 20.240 1.00 96.38 87 THR A C 1
ATOM 716 O O . THR A 1 87 ? -14.741 1.713 19.643 1.00 96.38 87 THR A O 1
ATOM 719 N N . PHE A 1 88 ? -14.861 3.961 19.682 1.00 97.12 88 PHE A N 1
ATOM 720 C CA . PHE A 1 88 ? -14.284 4.161 18.349 1.00 97.12 88 PHE A CA 1
ATOM 721 C C . PHE A 1 88 ? -12.956 3.404 18.179 1.00 97.12 88 PHE A C 1
ATOM 723 O O . PHE A 1 88 ? -12.774 2.671 17.213 1.00 97.12 88 PHE A O 1
ATOM 730 N N . ALA A 1 89 ? -12.048 3.507 19.155 1.00 97.06 89 ALA A N 1
ATOM 731 C CA . ALA A 1 89 ? -10.751 2.837 19.094 1.00 97.06 89 ALA A CA 1
ATOM 732 C C . ALA A 1 89 ? -10.872 1.302 19.057 1.00 97.06 89 ALA A C 1
ATOM 734 O O . ALA A 1 89 ? -10.110 0.651 18.343 1.00 97.06 89 ALA A O 1
ATOM 735 N N . ASN A 1 90 ? -11.815 0.716 19.803 1.00 97.81 90 ASN A N 1
ATOM 736 C CA . ASN A 1 90 ? -12.034 -0.734 19.795 1.00 97.81 90 ASN A CA 1
ATOM 737 C C . ASN A 1 90 ? -12.650 -1.198 18.471 1.00 97.81 90 ASN A C 1
ATOM 739 O O . ASN A 1 90 ? -12.177 -2.180 17.898 1.00 97.81 90 ASN A O 1
ATOM 743 N N . ARG A 1 91 ? -13.631 -0.453 17.940 1.00 98.00 91 ARG A N 1
ATOM 744 C CA . ARG A 1 91 ? -14.220 -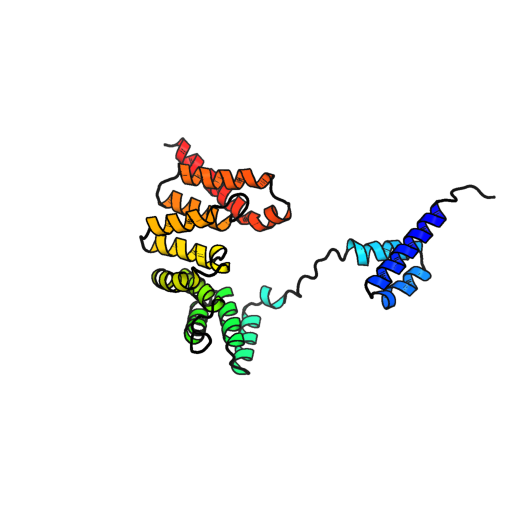0.715 16.619 1.00 98.00 91 ARG A CA 1
ATOM 745 C C . ARG A 1 91 ? -13.170 -0.691 15.514 1.00 98.00 91 ARG A C 1
ATOM 747 O O . ARG A 1 91 ? -13.071 -1.646 14.752 1.00 98.00 91 ARG A O 1
ATOM 754 N N . VAL A 1 92 ? -12.335 0.346 15.472 1.00 98.12 92 VAL A N 1
ATOM 755 C CA . VAL A 1 92 ? -11.276 0.469 14.458 1.00 98.12 92 VAL A CA 1
ATOM 756 C C . VAL A 1 92 ? -10.257 -0.667 14.564 1.00 98.12 92 VAL A C 1
ATOM 758 O O . VAL A 1 92 ? -9.923 -1.264 13.548 1.00 98.12 92 VAL A O 1
ATOM 761 N N . LYS A 1 93 ? -9.826 -1.056 15.774 1.00 98.12 93 LYS A N 1
ATOM 762 C CA . LYS A 1 93 ? -8.928 -2.216 15.947 1.00 98.12 93 LYS A CA 1
ATOM 763 C C . LYS A 1 93 ? -9.542 -3.519 15.433 1.00 98.12 93 LYS A C 1
ATOM 765 O O . LYS A 1 93 ? -8.824 -4.347 14.874 1.00 98.12 93 LYS A O 1
ATOM 770 N N . LEU A 1 94 ? -10.842 -3.721 15.660 1.00 98.38 94 LEU A N 1
ATOM 771 C CA . LEU A 1 94 ? -11.566 -4.881 15.146 1.00 98.38 94 LEU A CA 1
ATOM 772 C C . LEU A 1 94 ? -11.647 -4.844 13.613 1.00 98.38 94 LEU A C 1
ATOM 774 O O . LEU A 1 94 ? -11.366 -5.854 12.976 1.00 98.38 94 LEU A O 1
ATOM 778 N N . ALA A 1 95 ? -11.964 -3.688 13.029 1.00 98.31 95 ALA A N 1
ATOM 779 C CA . ALA A 1 95 ? -12.003 -3.500 11.581 1.00 98.31 95 ALA A CA 1
ATOM 780 C C . ALA A 1 95 ? -10.639 -3.760 10.923 1.00 98.31 95 ALA A C 1
ATOM 782 O O . ALA A 1 95 ? -10.573 -4.512 9.955 1.00 98.31 95 ALA A O 1
ATOM 783 N N . ASP A 1 96 ? -9.554 -3.241 11.506 1.00 98.00 96 ASP A N 1
ATOM 784 C CA . ASP A 1 96 ? -8.182 -3.499 11.049 1.00 98.00 96 ASP A CA 1
ATOM 785 C C . ASP A 1 96 ? -7.874 -5.005 11.077 1.00 98.00 96 ASP A C 1
ATOM 787 O O . ASP A 1 96 ? -7.341 -5.559 10.119 1.00 98.00 96 ASP A O 1
ATOM 791 N N . ALA A 1 97 ? -8.270 -5.704 12.147 1.00 96.81 97 ALA A N 1
ATOM 792 C CA . ALA A 1 97 ? -8.077 -7.149 12.245 1.00 96.81 97 ALA A CA 1
ATOM 793 C C . ALA A 1 97 ? -8.933 -7.948 11.249 1.00 96.81 97 ALA A C 1
ATOM 795 O O . ALA A 1 97 ? -8.491 -9.001 10.789 1.00 96.81 97 ALA A O 1
ATOM 796 N N . TYR A 1 98 ? -10.136 -7.473 10.914 1.00 97.50 98 TYR A N 1
ATOM 797 C CA . TYR A 1 98 ? -10.943 -8.068 9.853 1.00 97.50 98 TYR A CA 1
ATOM 798 C C . TYR A 1 98 ? -10.303 -7.878 8.482 1.00 97.50 98 TYR A C 1
ATOM 800 O O . TYR A 1 98 ? -10.229 -8.845 7.724 1.00 97.50 98 TYR A O 1
ATOM 808 N N . LEU A 1 99 ? -9.810 -6.675 8.186 1.00 96.12 99 LEU A N 1
ATOM 809 C CA . LEU A 1 99 ? -9.147 -6.380 6.921 1.00 96.12 99 LEU A CA 1
ATOM 810 C C . LEU A 1 99 ? -7.874 -7.223 6.757 1.00 96.12 99 LEU A C 1
ATOM 812 O O . LEU A 1 99 ? -7.717 -7.896 5.743 1.00 96.12 99 LEU A O 1
ATOM 816 N N . ASP A 1 100 ? -7.037 -7.300 7.799 1.00 94.12 100 ASP A N 1
ATOM 817 C CA . ASP A 1 100 ? -5.837 -8.151 7.832 1.00 94.12 100 ASP A CA 1
ATOM 818 C C . ASP A 1 100 ? -6.148 -9.639 7.565 1.00 94.12 100 ASP A C 1
ATOM 820 O O . ASP A 1 100 ? -5.311 -10.372 7.036 1.00 94.12 100 ASP A O 1
ATOM 824 N N . ALA A 1 101 ? -7.340 -10.103 7.953 1.00 93.06 101 ALA A N 1
ATOM 825 C CA . ALA A 1 101 ? -7.790 -11.482 7.767 1.00 93.06 101 ALA A CA 1
ATOM 826 C C . ALA A 1 101 ? -8.541 -11.720 6.444 1.00 93.06 101 ALA A C 1
ATOM 828 O O . ALA A 1 101 ? -9.042 -12.825 6.226 1.00 93.06 101 ALA A O 1
ATOM 829 N N . GLY A 1 102 ? -8.651 -10.709 5.575 1.00 92.00 102 GLY A N 1
ATOM 830 C CA . GLY A 1 102 ? -9.401 -10.784 4.317 1.00 92.00 102 GLY A CA 1
ATOM 831 C C . GLY A 1 102 ? -10.924 -10.784 4.494 1.00 92.00 102 GLY A C 1
ATOM 832 O O . GLY A 1 102 ? -11.661 -11.071 3.553 1.00 92.00 102 GLY A O 1
ATOM 833 N N . LEU A 1 103 ? -11.425 -10.459 5.690 1.00 94.69 103 LEU A N 1
ATOM 834 C CA . LEU A 1 103 ? -12.852 -10.283 5.976 1.00 94.69 103 LEU A CA 1
ATOM 835 C C . LEU A 1 103 ? -13.282 -8.847 5.633 1.00 94.69 103 LEU A C 1
ATOM 837 O O . LEU A 1 103 ? -13.844 -8.128 6.463 1.00 94.69 103 LEU A O 1
ATOM 841 N N . THR A 1 104 ? -12.998 -8.431 4.398 1.00 95.56 104 THR A N 1
ATOM 842 C CA . THR A 1 104 ? -13.080 -7.037 3.939 1.00 95.56 104 THR A CA 1
ATOM 843 C C . THR A 1 104 ? -14.483 -6.441 4.078 1.00 95.56 104 THR A C 1
ATOM 845 O O . THR A 1 104 ? -14.610 -5.280 4.452 1.00 95.56 104 THR A O 1
ATOM 848 N N . ASP A 1 105 ? -15.543 -7.232 3.875 1.00 96.62 105 ASP A N 1
ATOM 849 C CA . ASP A 1 105 ? -16.930 -6.760 4.034 1.00 96.62 105 ASP A CA 1
ATOM 850 C C . ASP A 1 105 ? -17.246 -6.334 5.473 1.00 96.62 105 ASP A C 1
ATOM 852 O O . ASP A 1 105 ? -17.817 -5.268 5.698 1.00 96.62 105 ASP A O 1
ATOM 856 N N . LYS A 1 106 ? -16.796 -7.119 6.460 1.00 97.25 106 LYS A N 1
ATOM 857 C CA . LYS A 1 106 ? -16.963 -6.774 7.880 1.00 97.25 106 LYS A CA 1
ATOM 858 C C . LYS A 1 106 ? -16.144 -5.543 8.263 1.00 97.25 106 LYS A C 1
ATOM 860 O O . LYS A 1 106 ? -16.582 -4.735 9.078 1.00 97.25 106 LYS A O 1
ATOM 865 N N . ALA A 1 107 ? -14.947 -5.405 7.691 1.00 98.12 107 ALA A N 1
ATOM 866 C CA . ALA A 1 107 ? -14.105 -4.238 7.920 1.00 98.12 107 ALA A CA 1
ATOM 867 C C . ALA A 1 107 ? -14.765 -2.960 7.373 1.00 98.12 107 ALA A C 1
ATOM 869 O O . ALA A 1 107 ? -14.864 -1.971 8.100 1.00 98.12 107 ALA A O 1
ATOM 870 N N . LEU A 1 108 ? -15.271 -3.000 6.132 1.00 97.69 108 LEU A N 1
ATOM 871 C CA . LEU A 1 108 ? -15.963 -1.877 5.488 1.00 97.69 108 LEU A CA 1
ATOM 872 C C . LEU A 1 108 ? -17.148 -1.380 6.314 1.00 97.69 108 LEU A C 1
ATOM 874 O O . LEU A 1 108 ? -17.232 -0.179 6.569 1.00 97.69 108 LEU A O 1
ATOM 878 N N . GLU A 1 109 ? -18.010 -2.290 6.772 1.00 97.56 109 GLU A N 1
ATOM 879 C CA . GLU A 1 109 ? -19.175 -1.944 7.592 1.00 97.56 109 GLU A CA 1
ATOM 880 C C . GLU A 1 109 ? -18.762 -1.153 8.841 1.00 97.56 109 GLU A C 1
ATOM 882 O O . GLU A 1 109 ? -19.308 -0.084 9.130 1.00 97.56 109 GLU A O 1
ATOM 887 N N . ILE A 1 110 ? -17.747 -1.634 9.566 1.00 98.00 110 ILE A N 1
ATOM 888 C CA . ILE A 1 110 ? -17.284 -0.957 10.779 1.00 98.00 110 ILE A CA 1
ATOM 889 C C . ILE A 1 110 ? -16.646 0.392 10.446 1.00 98.00 110 ILE A C 1
ATOM 891 O O . ILE A 1 110 ? -16.935 1.377 11.131 1.00 98.00 110 ILE A O 1
ATOM 895 N N . TYR A 1 111 ? -15.791 0.470 9.425 1.00 98.12 111 TYR A N 1
ATOM 896 C CA . TYR A 1 111 ? -15.126 1.721 9.064 1.00 98.12 111 TYR A CA 1
ATOM 897 C C . TYR A 1 111 ? -16.120 2.805 8.638 1.00 98.12 111 TYR A C 1
ATOM 899 O O . TYR A 1 111 ? -16.042 3.926 9.142 1.00 98.12 111 TYR A O 1
ATOM 907 N N . GLN A 1 112 ? -17.081 2.469 7.774 1.00 96.38 112 GLN A N 1
ATOM 908 C CA . GLN A 1 112 ? -18.123 3.394 7.318 1.00 96.38 112 GLN A CA 1
ATOM 909 C C . GLN A 1 112 ? -18.944 3.928 8.498 1.00 96.38 112 GLN A C 1
ATOM 911 O O . GLN A 1 112 ? -19.101 5.139 8.648 1.00 96.38 112 GLN A O 1
ATOM 916 N N . ASN A 1 113 ? -19.371 3.040 9.399 1.00 96.00 113 ASN A N 1
ATOM 917 C CA . ASN A 1 113 ? -20.140 3.413 10.589 1.00 96.00 113 ASN A CA 1
ATOM 918 C C . ASN A 1 113 ? -19.309 4.178 11.638 1.00 96.00 113 ASN A C 1
ATOM 920 O O . ASN A 1 113 ? -19.861 4.802 12.550 1.00 96.00 113 ASN A O 1
ATOM 924 N N . SER A 1 114 ? -17.978 4.135 11.533 1.00 95.12 114 SER A N 1
ATOM 925 C CA . SER A 1 114 ? -17.059 4.820 12.447 1.00 95.12 114 SER A CA 1
ATOM 926 C C . SER A 1 114 ? -16.706 6.242 11.997 1.00 95.12 114 SER A C 1
ATOM 928 O O . SER A 1 114 ? -16.313 7.047 12.841 1.00 95.12 114 SER A O 1
ATOM 930 N N . LEU A 1 115 ? -16.885 6.591 10.716 1.00 94.56 115 LEU A N 1
ATOM 931 C CA . LEU A 1 115 ? -16.662 7.947 10.192 1.00 94.56 115 LEU A CA 1
ATOM 932 C C . LEU A 1 115 ? -17.871 8.862 10.425 1.00 94.56 115 LEU A C 1
ATOM 934 O O . LEU A 1 115 ? -18.505 9.352 9.494 1.00 94.56 115 LEU A O 1
ATOM 938 N N . THR A 1 116 ? -18.183 9.127 11.691 1.00 93.19 116 THR A N 1
ATOM 939 C CA . THR A 1 116 ? -19.297 10.002 12.080 1.00 93.19 116 THR A CA 1
ATOM 940 C C . THR A 1 116 ? -18.898 10.959 13.205 1.00 93.19 116 THR A C 1
ATOM 942 O O . THR A 1 116 ? -17.924 10.733 13.929 1.00 93.19 116 THR A O 1
ATOM 945 N N . GLY A 1 117 ? -19.637 12.064 13.348 1.00 94.50 117 GLY A N 1
ATOM 946 C CA . GLY A 1 117 ? -19.418 13.055 14.406 1.00 94.50 117 GLY A CA 1
ATOM 947 C C . GLY A 1 117 ? -17.973 13.563 14.462 1.00 94.50 117 GLY A C 1
ATOM 948 O O . GLY A 1 117 ? -17.413 13.978 13.451 1.00 94.50 117 GLY A O 1
ATOM 949 N N . ALA A 1 118 ? -17.352 13.494 15.644 1.00 93.94 118 ALA A N 1
ATOM 950 C CA . ALA A 1 118 ? -15.969 13.932 15.865 1.00 93.94 118 ALA A CA 1
ATOM 951 C C . ALA A 1 118 ? -14.911 13.122 15.085 1.00 93.94 118 ALA A C 1
ATOM 953 O O . ALA A 1 118 ? -13.768 13.561 14.976 1.00 93.94 118 ALA A O 1
ATOM 954 N N . PHE A 1 119 ? -15.275 11.956 14.542 1.00 95.25 119 PHE A N 1
ATOM 955 C CA . PHE A 1 119 ? -14.379 11.069 13.795 1.00 95.25 119 PHE A CA 1
ATOM 956 C C . PHE A 1 119 ? -14.673 11.041 12.289 1.00 95.25 119 PHE A C 1
ATOM 958 O O . PHE A 1 119 ? -14.092 10.223 11.581 1.00 95.25 119 PHE A O 1
ATOM 965 N N . ALA A 1 120 ? -15.544 11.925 11.786 1.00 93.38 120 ALA A N 1
ATOM 966 C CA . ALA A 1 120 ? -15.973 11.948 10.383 1.00 93.38 120 ALA A CA 1
ATOM 967 C C . ALA A 1 120 ? -14.818 12.047 9.373 1.00 93.38 120 ALA A C 1
ATOM 969 O O . ALA A 1 120 ? -14.913 11.518 8.270 1.00 93.38 120 ALA A O 1
ATOM 970 N N . GLU A 1 121 ? -13.716 12.681 9.770 1.00 93.19 121 GLU A N 1
ATOM 971 C CA . GLU A 1 121 ? -12.512 12.865 8.955 1.00 93.19 121 GLU A CA 1
ATOM 972 C C . GLU A 1 121 ? -11.298 12.160 9.587 1.00 93.19 121 GLU A C 1
ATOM 974 O O . GLU A 1 121 ? -10.169 12.642 9.518 1.00 93.19 121 GLU A O 1
ATOM 979 N N . ASN A 1 122 ? -11.516 11.027 10.271 1.00 96.56 122 ASN A N 1
ATOM 980 C CA . ASN A 1 122 ? -10.413 10.269 10.853 1.00 96.56 122 ASN A CA 1
ATOM 981 C C . ASN A 1 122 ? -9.499 9.696 9.757 1.00 96.56 122 ASN A C 1
ATOM 983 O O . ASN A 1 122 ? -9.885 8.816 8.987 1.00 96.56 122 ASN A O 1
ATOM 987 N N . GLU A 1 123 ? -8.257 10.168 9.747 1.00 95.88 123 GLU A N 1
ATOM 988 C CA . GLU A 1 123 ? -7.280 9.894 8.694 1.00 95.88 123 GLU A CA 1
ATOM 989 C C . GLU A 1 123 ? -6.928 8.406 8.557 1.00 95.88 123 GLU A C 1
ATOM 991 O O . GLU A 1 123 ? -6.825 7.894 7.442 1.00 95.88 123 GLU A O 1
ATOM 996 N N . HIS A 1 124 ? -6.761 7.697 9.682 1.00 96.44 124 HIS A N 1
ATOM 997 C CA . HIS A 1 124 ? -6.442 6.263 9.676 1.00 96.44 124 HIS A CA 1
ATOM 998 C C . HIS A 1 124 ? -7.590 5.459 9.077 1.00 96.44 124 HIS A C 1
ATOM 1000 O O . HIS A 1 124 ? -7.369 4.663 8.168 1.00 96.44 124 HIS A O 1
ATOM 1006 N N . VAL A 1 125 ? -8.820 5.708 9.533 1.00 97.94 125 VAL A N 1
ATOM 1007 C CA . VAL A 1 125 ? -10.007 5.008 9.023 1.00 97.94 125 VAL A CA 1
ATOM 1008 C C . VAL A 1 125 ? -10.208 5.280 7.533 1.00 97.94 125 VAL A C 1
ATOM 1010 O O . VAL A 1 125 ? -10.471 4.350 6.776 1.00 97.94 125 VAL A O 1
ATOM 1013 N N . MET A 1 126 ? -10.010 6.518 7.076 1.00 98.00 126 MET A N 1
ATOM 1014 C CA . MET A 1 126 ? -10.060 6.846 5.647 1.00 98.00 126 MET A CA 1
ATOM 1015 C C . MET A 1 126 ? -8.985 6.116 4.834 1.00 98.00 126 MET A C 1
ATOM 1017 O O . MET A 1 126 ? -9.277 5.597 3.757 1.00 98.00 126 MET A O 1
ATOM 1021 N N . ALA A 1 127 ? -7.755 6.029 5.345 1.00 98.06 127 ALA A N 1
ATOM 1022 C CA . ALA A 1 127 ? -6.690 5.291 4.675 1.00 98.06 127 ALA A CA 1
ATOM 1023 C C . ALA A 1 127 ? -7.000 3.785 4.589 1.00 98.06 127 ALA A C 1
ATOM 1025 O O . ALA A 1 127 ? -6.738 3.173 3.554 1.00 98.06 127 ALA A O 1
ATOM 1026 N N . GLN A 1 128 ? -7.594 3.195 5.631 1.00 98.19 128 GLN A N 1
ATOM 1027 C CA . GLN A 1 128 ? -8.016 1.790 5.613 1.00 98.19 128 GLN A CA 1
ATOM 1028 C C . GLN A 1 128 ? -9.231 1.545 4.712 1.00 98.19 128 GLN A C 1
ATOM 1030 O O . GLN A 1 128 ? -9.271 0.532 4.019 1.00 98.19 128 GLN A O 1
ATOM 1035 N N . LEU A 1 129 ? -10.175 2.489 4.626 1.00 98.19 129 LEU A N 1
ATOM 1036 C CA . LEU A 1 129 ? -11.270 2.419 3.652 1.00 98.19 129 LEU A CA 1
ATOM 1037 C C . LEU A 1 129 ? -10.750 2.366 2.219 1.00 98.19 129 LEU A C 1
ATOM 1039 O O . LEU A 1 129 ? -11.256 1.577 1.429 1.00 98.19 129 LEU A O 1
ATOM 1043 N N . ILE A 1 130 ? -9.720 3.149 1.884 1.00 98.50 130 ILE A N 1
ATOM 1044 C CA . ILE A 1 130 ? -9.081 3.077 0.562 1.00 98.50 130 ILE A CA 1
ATOM 1045 C C . ILE A 1 130 ? -8.560 1.661 0.287 1.00 98.50 130 ILE A C 1
ATOM 1047 O O . ILE A 1 130 ? -8.773 1.135 -0.804 1.00 98.50 130 ILE A O 1
ATOM 1051 N N . VAL A 1 131 ? -7.906 1.030 1.268 1.00 98.19 131 VAL A N 1
ATOM 1052 C CA . VAL A 1 131 ? -7.420 -0.353 1.136 1.00 98.19 131 VAL A CA 1
ATOM 1053 C C . VAL A 1 131 ? -8.585 -1.318 0.920 1.00 98.19 131 VAL A C 1
ATOM 1055 O O . VAL A 1 131 ? -8.568 -2.083 -0.043 1.00 98.19 131 VAL A O 1
ATOM 1058 N N . ALA A 1 132 ? -9.615 -1.238 1.759 1.00 98.06 132 ALA A N 1
ATOM 1059 C CA . ALA A 1 132 ? -10.758 -2.139 1.713 1.00 98.06 132 ALA A CA 1
ATOM 1060 C C . ALA A 1 132 ? -11.578 -2.003 0.413 1.00 98.06 132 ALA A C 1
ATOM 1062 O O . ALA A 1 132 ? -11.908 -3.005 -0.221 1.00 98.06 132 ALA A O 1
ATOM 1063 N N . TYR A 1 133 ? -11.849 -0.775 -0.039 1.00 98.50 133 TYR A N 1
ATOM 1064 C CA . TYR A 1 133 ? -12.531 -0.531 -1.313 1.00 98.50 133 TYR A CA 1
ATOM 1065 C C . TYR A 1 133 ? -11.726 -1.042 -2.504 1.00 98.50 133 TYR A C 1
ATOM 1067 O O . TYR A 1 133 ? -12.290 -1.655 -3.413 1.00 98.50 133 TYR A O 1
ATOM 1075 N N . PHE A 1 134 ? -10.406 -0.844 -2.489 1.00 98.12 134 PHE A N 1
ATOM 1076 C CA . PHE A 1 134 ? -9.541 -1.355 -3.544 1.00 98.12 134 PHE A CA 1
ATOM 1077 C C . PHE A 1 134 ? -9.573 -2.889 -3.617 1.00 98.12 134 PHE A C 1
ATOM 1079 O O . PHE A 1 134 ? -9.693 -3.446 -4.708 1.00 98.12 134 PHE A O 1
ATOM 1086 N N . GLU A 1 135 ? -9.517 -3.580 -2.472 1.00 95.25 135 GLU A N 1
ATOM 1087 C CA . GLU A 1 135 ? -9.612 -5.048 -2.399 1.00 95.25 135 GLU A CA 1
ATOM 1088 C C . GLU A 1 135 ? -10.959 -5.584 -2.904 1.00 95.25 135 GLU A C 1
ATOM 1090 O O . GLU A 1 135 ? -11.002 -6.642 -3.532 1.00 95.25 135 GLU A O 1
ATOM 1095 N N . LYS A 1 136 ? -12.051 -4.836 -2.700 1.00 95.75 136 LYS A N 1
ATOM 1096 C CA . LYS A 1 136 ? -13.384 -5.162 -3.237 1.00 95.75 136 LYS A CA 1
ATOM 1097 C C . LYS A 1 136 ? -13.570 -4.800 -4.714 1.00 95.75 136 LYS A C 1
ATOM 1099 O O . LYS A 1 136 ? -14.640 -5.060 -5.260 1.00 95.75 136 LYS A O 1
ATOM 1104 N N . GLY A 1 137 ? -12.575 -4.191 -5.358 1.00 95.00 137 GLY A N 1
ATOM 1105 C CA . GLY A 1 137 ? -12.685 -3.706 -6.735 1.00 95.00 137 GLY A CA 1
ATOM 1106 C C . GLY A 1 137 ? -13.542 -2.444 -6.891 1.00 95.00 137 GLY A C 1
ATOM 1107 O O . GLY A 1 137 ? -13.911 -2.070 -8.001 1.00 95.00 137 GLY A O 1
ATOM 1108 N N . GLN A 1 138 ? -13.873 -1.770 -5.789 1.00 97.00 138 GLN A N 1
ATOM 1109 C CA . GLN A 1 138 ? -14.696 -0.560 -5.760 1.00 97.00 138 GLN A CA 1
ATOM 1110 C C . GLN A 1 138 ? -13.822 0.691 -5.957 1.00 97.00 138 GLN A C 1
ATOM 1112 O O . GLN A 1 138 ? -13.755 1.579 -5.111 1.00 97.00 138 GLN A O 1
ATOM 1117 N N . TYR A 1 139 ? -13.120 0.762 -7.090 1.00 97.62 139 TYR A N 1
ATOM 1118 C CA . TYR A 1 139 ? -12.089 1.779 -7.348 1.00 97.62 139 TYR A CA 1
ATOM 1119 C C . TYR A 1 139 ? -12.623 3.219 -7.385 1.00 97.62 139 TYR A C 1
ATOM 1121 O O . TYR A 1 139 ? -11.926 4.146 -6.976 1.00 97.62 139 TYR A O 1
ATOM 1129 N N . ASN A 1 140 ? -13.872 3.422 -7.814 1.00 97.94 140 ASN A N 1
ATOM 1130 C CA . ASN A 1 140 ? -14.492 4.752 -7.824 1.00 97.94 140 ASN A CA 1
ATOM 1131 C C . ASN A 1 140 ? -14.652 5.341 -6.410 1.00 97.94 140 ASN A C 1
ATOM 1133 O O . ASN A 1 140 ? -14.509 6.551 -6.243 1.00 97.94 140 ASN A O 1
ATOM 1137 N N . GLU A 1 141 ? -14.863 4.500 -5.391 1.00 97.88 141 GLU A N 1
ATOM 1138 C CA . GLU A 1 141 ? -15.017 4.934 -3.993 1.00 97.88 141 GLU A CA 1
ATOM 1139 C C . GLU A 1 141 ? -13.688 5.394 -3.373 1.00 97.88 141 GLU A C 1
ATOM 1141 O O . GLU A 1 141 ? -13.665 6.223 -2.462 1.00 97.88 141 GLU A O 1
ATOM 1146 N N . VAL A 1 142 ? -12.555 4.915 -3.897 1.00 98.44 142 VAL A N 1
ATOM 1147 C CA . VAL A 1 142 ? -11.214 5.294 -3.422 1.00 98.44 142 VAL A CA 1
ATOM 1148 C C . VAL A 1 142 ? -10.924 6.773 -3.687 1.00 98.44 142 VAL A C 1
ATOM 1150 O O . VAL A 1 142 ? -10.374 7.466 -2.830 1.00 98.44 142 VAL A O 1
ATOM 1153 N N . ILE A 1 143 ? -11.294 7.268 -4.869 1.00 97.88 143 ILE A N 1
ATOM 1154 C CA . ILE A 1 143 ? -10.936 8.604 -5.367 1.00 97.88 143 ILE A CA 1
ATOM 1155 C C . ILE A 1 143 ? -11.386 9.743 -4.431 1.00 97.88 143 ILE A C 1
ATOM 1157 O O . ILE A 1 143 ? -10.541 10.565 -4.061 1.00 97.88 143 ILE A O 1
ATOM 1161 N N . PRO A 1 144 ? -12.668 9.854 -4.026 1.00 97.38 144 PRO A N 1
ATOM 1162 C CA . PRO A 1 144 ? -13.101 10.943 -3.152 1.00 97.38 144 PRO A CA 1
ATOM 1163 C C . PRO A 1 144 ? -12.444 10.887 -1.766 1.00 97.38 144 PRO A C 1
ATOM 1165 O O . PRO A 1 144 ? -12.146 11.937 -1.197 1.00 97.38 144 PRO A O 1
ATOM 1168 N N . ILE A 1 145 ? -12.164 9.692 -1.238 1.00 97.69 145 ILE A N 1
ATOM 1169 C CA . ILE A 1 145 ? -11.511 9.521 0.068 1.00 97.69 145 ILE A CA 1
ATOM 1170 C C . ILE A 1 145 ? -10.040 9.939 -0.016 1.00 97.69 145 ILE A C 1
ATOM 1172 O O . ILE A 1 145 ? -9.563 10.711 0.816 1.00 97.69 145 ILE A O 1
ATOM 1176 N N . ALA A 1 146 ? -9.334 9.510 -1.062 1.00 97.62 146 ALA A N 1
ATOM 1177 C CA . ALA A 1 146 ? -7.949 9.901 -1.305 1.00 97.62 146 ALA A CA 1
ATOM 1178 C C . ALA A 1 146 ? -7.793 11.424 -1.426 1.00 97.62 146 ALA A C 1
ATOM 1180 O O . ALA A 1 146 ? -6.871 11.997 -0.848 1.00 97.62 146 ALA A O 1
ATOM 1181 N N . LYS A 1 147 ? -8.737 12.107 -2.090 1.00 96.19 147 LYS A N 1
ATOM 1182 C CA . LYS A 1 147 ? -8.743 13.576 -2.204 1.00 96.19 147 LYS A CA 1
ATOM 1183 C C . LYS A 1 147 ? -8.830 14.288 -0.851 1.00 96.19 147 LYS A C 1
ATOM 1185 O O . LYS A 1 147 ? -8.199 15.332 -0.688 1.00 96.19 147 LYS A O 1
ATOM 1190 N N . LYS A 1 148 ? -9.559 13.731 0.125 1.00 96.06 148 LYS A N 1
ATOM 1191 C CA . LYS A 1 148 ? -9.612 14.272 1.497 1.00 96.06 148 LYS A CA 1
ATOM 1192 C C . LYS A 1 148 ? -8.262 14.156 2.205 1.00 96.06 148 LYS A C 1
ATOM 1194 O O . LYS A 1 148 ? -7.844 15.085 2.890 1.00 96.06 148 LYS A O 1
ATOM 1199 N N . LEU A 1 149 ? -7.549 13.052 1.977 1.00 96.50 149 LEU A N 1
ATOM 1200 C CA . LEU A 1 149 ? -6.231 12.801 2.566 1.00 96.50 149 LEU A CA 1
ATOM 1201 C C . LEU A 1 149 ? -5.081 13.493 1.825 1.00 96.50 149 LEU A C 1
ATOM 1203 O O . LEU A 1 149 ? -3.988 13.604 2.369 1.0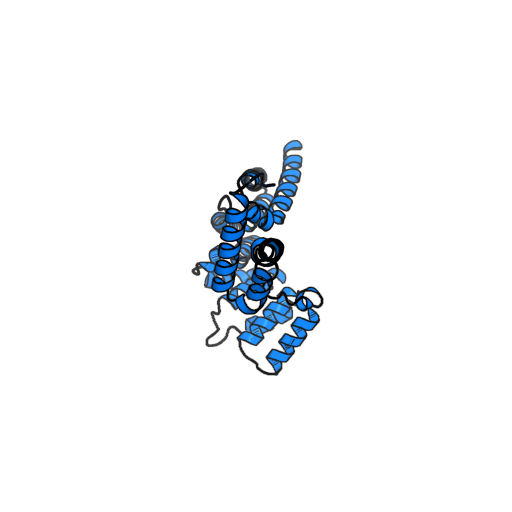0 96.50 149 LEU A O 1
ATOM 1207 N N . TYR A 1 150 ? -5.307 13.981 0.606 1.00 94.44 150 TYR A N 1
ATOM 1208 C CA . TYR A 1 150 ? -4.247 14.402 -0.313 1.00 94.44 150 TYR A CA 1
ATOM 1209 C C . TYR A 1 150 ? -3.308 15.482 0.247 1.00 94.44 150 TYR A C 1
ATOM 1211 O O . TYR A 1 150 ? -2.112 15.486 -0.032 1.00 94.44 150 TYR A O 1
ATOM 1219 N N . LYS A 1 151 ? -3.835 16.399 1.068 1.00 90.69 151 LYS A N 1
ATOM 1220 C CA . LYS A 1 151 ? -3.047 17.486 1.679 1.00 90.69 151 LYS A CA 1
ATOM 1221 C C . LYS A 1 151 ? -2.220 17.040 2.887 1.00 90.69 151 LYS A C 1
ATOM 1223 O O . LYS A 1 151 ? -1.419 17.824 3.395 1.00 90.69 151 LYS A O 1
ATOM 1228 N N . LEU A 1 152 ? -2.422 15.818 3.368 1.00 92.75 152 LEU A N 1
ATOM 1229 C CA . LEU A 1 152 ? -1.770 15.308 4.562 1.00 92.75 152 LEU A CA 1
ATOM 1230 C C . LEU A 1 152 ? -0.363 14.784 4.226 1.00 92.75 152 LEU A C 1
ATOM 1232 O O . LEU A 1 152 ? -0.224 13.927 3.349 1.00 92.75 152 LEU A O 1
ATOM 1236 N N . PRO A 1 153 ? 0.696 15.219 4.934 1.00 90.12 153 PRO A N 1
ATOM 1237 C CA . PRO A 1 153 ? 2.071 14.793 4.649 1.00 90.12 153 PRO A CA 1
ATOM 1238 C C . PRO A 1 153 ? 2.284 13.270 4.663 1.00 90.12 153 PRO A C 1
ATOM 1240 O O . PRO A 1 153 ? 3.077 12.731 3.891 1.00 90.12 153 PRO A O 1
ATOM 1243 N N . GLN A 1 154 ? 1.563 12.568 5.536 1.00 88.62 154 GLN A N 1
ATOM 1244 C CA . GLN A 1 154 ? 1.595 11.116 5.687 1.00 88.62 154 GLN A CA 1
ATOM 1245 C C . GLN A 1 154 ? 0.980 10.380 4.493 1.00 88.62 154 GLN A C 1
ATOM 1247 O O . GLN A 1 154 ? 1.405 9.263 4.196 1.00 88.62 154 GLN A O 1
ATOM 1252 N N . PHE A 1 155 ? 0.033 10.999 3.776 1.00 92.88 155 PHE A N 1
ATOM 1253 C CA . PHE A 1 155 ? -0.606 10.376 2.620 1.00 92.88 155 PHE A CA 1
ATOM 1254 C C . PHE A 1 155 ? 0.402 10.147 1.496 1.00 92.88 155 PHE A C 1
ATOM 1256 O O . PHE A 1 155 ? 0.472 9.037 0.973 1.00 92.88 155 PHE A O 1
ATOM 1263 N N . ALA A 1 156 ? 1.264 11.130 1.217 1.00 88.38 156 ALA A N 1
ATOM 1264 C CA . ALA A 1 156 ? 2.232 11.089 0.120 1.00 88.38 156 ALA A CA 1
ATOM 1265 C C . ALA A 1 156 ? 3.126 9.831 0.108 1.00 88.38 156 ALA A C 1
ATOM 1267 O O . ALA A 1 156 ? 3.580 9.409 -0.955 1.00 88.38 156 ALA A O 1
ATOM 1268 N N . ARG A 1 157 ? 3.369 9.219 1.278 1.00 84.50 157 ARG A N 1
ATOM 1269 C CA . ARG A 1 157 ? 4.225 8.029 1.453 1.00 84.50 157 ARG A CA 1
ATOM 1270 C C . ARG A 1 157 ? 3.458 6.786 1.907 1.00 84.50 157 ARG A C 1
ATOM 1272 O O . ARG A 1 157 ? 4.058 5.852 2.436 1.00 84.50 157 ARG A O 1
ATOM 1279 N N . SER A 1 158 ? 2.139 6.792 1.760 1.00 92.38 158 SER A N 1
ATOM 1280 C CA . SER A 1 158 ? 1.266 5.729 2.248 1.00 92.38 158 SER A CA 1
ATOM 1281 C C . SER A 1 158 ? 0.918 4.721 1.155 1.00 92.38 158 SER A C 1
ATOM 1283 O O . SER A 1 158 ? 0.881 5.047 -0.031 1.00 92.38 158 SER A O 1
ATOM 1285 N N . LYS A 1 159 ? 0.552 3.503 1.570 1.00 94.81 159 LYS A N 1
ATOM 1286 C CA . LYS A 1 159 ? -0.084 2.516 0.685 1.00 94.81 159 LYS A CA 1
ATOM 1287 C C . LYS A 1 159 ? -1.354 3.085 0.036 1.00 94.81 159 LYS A C 1
ATOM 1289 O O . LYS A 1 159 ? -1.603 2.825 -1.134 1.00 94.81 159 LYS A O 1
ATOM 1294 N N . ALA A 1 160 ? -2.121 3.900 0.763 1.00 97.06 160 ALA A N 1
ATOM 1295 C CA . ALA A 1 160 ? -3.346 4.515 0.256 1.00 97.06 160 ALA A CA 1
ATOM 1296 C C . ALA A 1 160 ? -3.100 5.423 -0.965 1.00 97.06 160 ALA A C 1
ATOM 1298 O O . ALA A 1 160 ? -3.914 5.431 -1.883 1.00 97.06 160 ALA A O 1
ATOM 1299 N N . HIS A 1 161 ? -1.961 6.120 -1.032 1.00 97.31 161 HIS A N 1
ATOM 1300 C CA . HIS A 1 161 ? -1.596 6.931 -2.199 1.00 97.31 161 HIS A CA 1
ATOM 1301 C C . HIS A 1 161 ? -1.282 6.077 -3.436 1.00 97.31 161 HIS A C 1
ATOM 1303 O O . HIS A 1 161 ? -1.726 6.388 -4.538 1.00 97.31 161 HIS A O 1
ATOM 1309 N N . ILE A 1 162 ? -0.620 4.934 -3.249 1.00 97.69 162 ILE A N 1
ATOM 1310 C CA . ILE A 1 162 ? -0.387 3.962 -4.328 1.00 97.69 162 ILE A CA 1
ATOM 1311 C C . ILE A 1 162 ? -1.721 3.423 -4.854 1.00 97.69 162 ILE A C 1
ATOM 1313 O O . ILE A 1 162 ? -1.942 3.357 -6.062 1.00 97.69 162 ILE A O 1
ATOM 1317 N N . LEU A 1 163 ? -2.635 3.063 -3.948 1.00 98.31 163 LEU A N 1
ATOM 1318 C CA . LEU A 1 163 ? -3.962 2.570 -4.316 1.00 98.31 163 LEU A CA 1
ATOM 1319 C C . LEU A 1 163 ? -4.818 3.645 -4.990 1.00 98.31 163 LEU A C 1
ATOM 1321 O O . LEU A 1 163 ? -5.608 3.313 -5.870 1.00 98.31 163 LEU A O 1
ATOM 1325 N N . TYR A 1 164 ? -4.637 4.918 -4.638 1.00 98.50 164 TYR A N 1
ATOM 1326 C CA . TYR A 1 164 ? -5.264 6.034 -5.339 1.00 98.50 164 TYR A CA 1
ATOM 1327 C C . TYR A 1 164 ? -4.795 6.124 -6.796 1.00 98.50 164 TYR A C 1
ATOM 1329 O O . TYR A 1 164 ? -5.637 6.095 -7.692 1.00 98.50 164 TYR A O 1
ATOM 1337 N N . ALA A 1 165 ? -3.480 6.115 -7.044 1.00 98.12 165 ALA A N 1
ATOM 1338 C CA . ALA A 1 165 ? -2.926 6.114 -8.402 1.00 98.12 165 ALA A CA 1
ATOM 1339 C C . ALA A 1 165 ? -3.442 4.924 -9.234 1.00 98.12 165 ALA A C 1
ATOM 1341 O O . ALA A 1 165 ? -3.917 5.094 -10.356 1.00 98.12 165 ALA A O 1
ATOM 1342 N N . LYS A 1 166 ? -3.454 3.721 -8.646 1.00 98.25 166 LYS A N 1
ATOM 1343 C CA . LYS A 1 166 ? -4.003 2.514 -9.291 1.00 98.25 166 LYS A CA 1
ATOM 1344 C C . LYS A 1 166 ? -5.509 2.607 -9.544 1.00 98.25 166 LYS A C 1
ATOM 1346 O O . LYS A 1 166 ? -5.992 2.097 -10.545 1.00 98.25 166 LYS A O 1
ATOM 1351 N N . SER A 1 167 ? -6.263 3.243 -8.649 1.00 98.50 167 SER A N 1
ATOM 1352 C CA . SER A 1 167 ? -7.710 3.421 -8.827 1.00 98.50 167 SER A CA 1
ATOM 1353 C C . SER A 1 167 ? -8.025 4.397 -9.956 1.00 98.50 167 SER A C 1
ATOM 1355 O O . SER A 1 167 ? -8.976 4.167 -10.696 1.00 98.50 167 SER A O 1
ATOM 1357 N N . LEU A 1 168 ? -7.220 5.450 -10.132 1.00 98.50 168 LEU A N 1
ATOM 1358 C CA . LEU A 1 168 ? -7.326 6.342 -11.291 1.00 98.50 168 LEU A CA 1
ATOM 1359 C C . LEU A 1 168 ? -7.107 5.566 -12.596 1.00 98.50 168 LEU A C 1
ATOM 1361 O O . LEU A 1 168 ? -7.926 5.656 -13.505 1.00 98.50 168 LEU A O 1
ATOM 1365 N N . GLU A 1 169 ? -6.069 4.732 -12.658 1.00 97.12 169 GLU A N 1
ATOM 1366 C CA . GLU A 1 169 ? -5.801 3.881 -13.823 1.00 97.12 169 GLU A CA 1
ATOM 1367 C C . GLU A 1 169 ? -6.979 2.937 -14.123 1.00 97.12 169 GLU A C 1
ATOM 1369 O O . GLU A 1 169 ? -7.496 2.914 -15.238 1.00 97.12 169 GLU A O 1
ATOM 1374 N N . LEU A 1 170 ? -7.451 2.199 -13.113 1.00 96.69 170 LEU A N 1
ATOM 1375 C CA . LEU A 1 170 ? -8.539 1.220 -13.251 1.00 96.69 170 LEU A CA 1
ATOM 1376 C C . LEU A 1 170 ? -9.909 1.858 -13.530 1.00 96.69 170 LEU A C 1
ATOM 1378 O O . LEU A 1 170 ? -10.860 1.157 -13.870 1.00 96.69 170 LEU A O 1
ATOM 1382 N N . THR A 1 171 ? -10.011 3.180 -13.397 1.00 97.00 171 THR A N 1
ATOM 1383 C CA . THR A 1 171 ? -11.192 3.977 -13.757 1.00 97.00 171 THR A CA 1
ATOM 1384 C C . THR A 1 171 ? -10.954 4.825 -15.009 1.00 97.00 171 THR A C 1
ATOM 1386 O O . THR A 1 171 ? -11.676 5.792 -15.244 1.00 97.00 171 THR A O 1
ATOM 1389 N N . TYR A 1 172 ? -9.973 4.440 -15.835 1.00 96.69 172 TYR A N 1
ATOM 1390 C CA . TYR A 1 172 ? -9.665 5.041 -17.138 1.00 96.69 172 TYR A CA 1
ATOM 1391 C C . TYR A 1 172 ? -9.219 6.514 -17.077 1.00 96.69 172 TYR A C 1
ATOM 1393 O O . TYR A 1 172 ? -9.352 7.255 -18.048 1.00 96.69 172 TYR A O 1
ATOM 1401 N N . GLN A 1 173 ? -8.658 6.948 -15.946 1.00 97.38 173 GLN A N 1
ATOM 1402 C CA . GLN A 1 173 ? -8.060 8.274 -15.752 1.00 97.38 173 GLN A CA 1
ATOM 1403 C C . GLN A 1 173 ? -6.529 8.187 -15.844 1.00 97.38 173 GLN A C 1
ATOM 1405 O O . GLN A 1 173 ? -5.811 8.499 -14.893 1.00 97.38 173 GLN A O 1
ATOM 1410 N N . GLU A 1 174 ? -6.032 7.726 -16.992 1.00 95.81 174 GLU A N 1
ATOM 1411 C CA . GLU A 1 174 ? -4.627 7.348 -17.198 1.00 95.81 174 GLU A CA 1
ATOM 1412 C C . GLU A 1 174 ? -3.641 8.505 -16.968 1.00 95.81 174 GLU A C 1
ATOM 1414 O O . GLU A 1 174 ? -2.656 8.339 -16.252 1.00 95.81 174 GLU A O 1
ATOM 1419 N N . GLU A 1 175 ? -3.937 9.699 -17.490 1.00 97.38 175 GLU A N 1
ATOM 1420 C CA . GLU A 1 175 ? -3.079 10.881 -17.311 1.00 97.38 175 GLU A CA 1
ATOM 1421 C C . GLU A 1 175 ? -2.933 11.261 -15.829 1.00 97.38 175 GLU A C 1
ATOM 1423 O O . GLU A 1 175 ? -1.835 11.547 -15.346 1.00 97.38 175 GLU A O 1
ATOM 1428 N N . LEU A 1 176 ? -4.040 11.223 -15.078 1.00 97.94 176 LEU A N 1
ATOM 1429 C CA . LEU A 1 176 ? -4.021 11.497 -13.644 1.00 97.94 176 LEU A CA 1
ATOM 1430 C C . LEU A 1 176 ? -3.240 10.413 -12.898 1.00 97.94 176 LEU A C 1
ATOM 1432 O O . LEU A 1 176 ? -2.405 10.745 -12.060 1.00 97.94 176 LEU A O 1
ATOM 1436 N N . ALA A 1 177 ? -3.449 9.138 -13.234 1.00 97.88 177 ALA A N 1
ATOM 1437 C CA . ALA A 1 177 ? -2.708 8.030 -12.637 1.00 97.88 177 ALA A CA 1
ATOM 1438 C C . ALA A 1 177 ? -1.192 8.178 -12.843 1.00 97.88 177 ALA A C 1
ATOM 1440 O O . ALA A 1 177 ? -0.420 8.047 -11.889 1.00 97.88 177 ALA A O 1
ATOM 1441 N N . GLU A 1 178 ? -0.759 8.504 -14.066 1.00 97.56 178 GLU A N 1
ATOM 1442 C CA . GLU A 1 178 ? 0.658 8.702 -14.375 1.00 97.56 178 GLU A CA 1
ATOM 1443 C C . GLU A 1 178 ? 1.252 9.868 -13.573 1.00 97.56 178 GLU A C 1
ATOM 1445 O O . GLU A 1 178 ? 2.369 9.760 -13.057 1.00 97.56 178 GLU A O 1
ATOM 1450 N N . ASN A 1 179 ? 0.511 10.971 -13.435 1.00 97.38 179 ASN A N 1
ATOM 1451 C CA . ASN A 1 179 ? 0.939 12.110 -12.628 1.00 97.38 179 ASN A CA 1
ATOM 1452 C C . ASN A 1 179 ? 1.163 11.706 -11.164 1.00 97.38 179 ASN A C 1
ATOM 1454 O O . ASN A 1 179 ? 2.222 12.018 -10.616 1.00 97.38 179 ASN A O 1
ATOM 1458 N N . GLU A 1 180 ? 0.246 10.942 -10.565 1.00 97.06 180 GLU A N 1
ATOM 1459 C CA . GLU A 1 180 ? 0.406 10.448 -9.190 1.00 97.06 180 GLU A CA 1
ATOM 1460 C C . GLU A 1 180 ? 1.609 9.500 -9.051 1.00 97.06 180 GLU A C 1
ATOM 1462 O O . GLU A 1 180 ? 2.436 9.649 -8.145 1.00 97.06 180 GLU A O 1
ATOM 1467 N N . PHE A 1 181 ? 1.795 8.560 -9.984 1.00 96.38 181 PHE A N 1
ATOM 1468 C CA . PHE A 1 181 ? 2.969 7.681 -9.966 1.00 96.38 181 PHE A CA 1
ATOM 1469 C C . PHE A 1 181 ? 4.286 8.454 -10.090 1.00 96.38 181 PHE A C 1
ATOM 1471 O O . PHE A 1 181 ? 5.268 8.134 -9.406 1.00 96.38 181 PHE A O 1
ATOM 1478 N N . LYS A 1 182 ? 4.318 9.512 -10.909 1.00 94.88 182 LYS A N 1
ATOM 1479 C CA . LYS A 1 182 ? 5.497 10.374 -11.060 1.00 94.88 182 LYS A CA 1
ATOM 1480 C C . LYS A 1 182 ? 5.869 11.097 -9.767 1.00 94.88 182 LYS A C 1
ATOM 1482 O O . LYS A 1 182 ? 7.062 11.336 -9.560 1.00 94.88 182 LYS A O 1
ATOM 1487 N N . LEU A 1 183 ? 4.913 11.387 -8.883 1.00 93.19 183 LEU A N 1
ATOM 1488 C CA . LEU A 1 183 ? 5.191 11.961 -7.561 1.00 93.19 183 LEU A CA 1
ATOM 1489 C C . LEU A 1 183 ? 5.897 10.968 -6.622 1.00 93.19 183 LEU A C 1
ATOM 1491 O O . LEU A 1 183 ? 6.601 11.385 -5.703 1.00 93.19 183 LEU A O 1
ATOM 1495 N N . MET A 1 184 ? 5.773 9.660 -6.874 1.00 92.00 184 MET A N 1
ATOM 1496 C CA . MET A 1 184 ? 6.315 8.596 -6.020 1.00 92.00 184 MET A CA 1
ATOM 1497 C C . MET A 1 184 ? 7.576 7.905 -6.584 1.00 92.00 184 MET A C 1
ATOM 1499 O O . MET A 1 184 ? 8.018 6.891 -6.044 1.00 92.00 184 MET A O 1
ATOM 1503 N N . LYS A 1 185 ? 8.211 8.437 -7.640 1.00 85.62 185 LYS A N 1
ATOM 1504 C CA . LYS A 1 185 ? 9.351 7.783 -8.330 1.00 85.62 185 LYS A CA 1
ATOM 1505 C C . LYS A 1 185 ? 10.750 8.064 -7.747 1.00 85.62 185 LYS A C 1
ATOM 1507 O O . LYS A 1 185 ? 11.746 8.008 -8.471 1.00 85.62 185 LYS A O 1
ATOM 1512 N N . GLY A 1 186 ? 10.848 8.407 -6.461 1.00 86.69 186 GLY A N 1
ATOM 1513 C CA . GLY A 1 186 ? 12.113 8.802 -5.823 1.00 86.69 186 GLY A CA 1
ATOM 1514 C C . GLY A 1 186 ? 13.191 7.708 -5.876 1.00 86.69 186 GLY A C 1
ATOM 1515 O O . GLY A 1 186 ? 12.926 6.559 -5.540 1.00 86.69 186 GLY A O 1
ATOM 1516 N N . ARG A 1 187 ? 14.421 8.052 -6.284 1.00 86.38 187 ARG A N 1
ATOM 1517 C CA . ARG A 1 187 ? 15.555 7.104 -6.304 1.00 86.38 187 ARG A CA 1
ATOM 1518 C C . ARG A 1 187 ? 15.967 6.679 -4.892 1.00 86.38 187 ARG A C 1
ATOM 1520 O O . ARG A 1 187 ? 15.717 7.406 -3.928 1.00 86.38 187 ARG A O 1
ATOM 1527 N N . TYR A 1 188 ? 16.585 5.502 -4.775 1.00 84.06 188 TYR A N 1
ATOM 1528 C CA . TYR A 1 188 ? 17.044 4.880 -3.522 1.00 84.06 188 TYR A CA 1
ATOM 1529 C C . TYR A 1 188 ? 15.950 4.709 -2.453 1.00 84.06 188 TYR A C 1
ATOM 1531 O O . TYR A 1 188 ? 16.228 4.462 -1.283 1.00 84.06 188 TYR A O 1
ATOM 1539 N N . SER A 1 189 ? 14.689 4.859 -2.845 1.00 84.06 189 SER A N 1
ATOM 1540 C CA . SER A 1 189 ? 13.513 4.851 -1.985 1.00 84.06 189 SER A CA 1
ATOM 1541 C C . SER A 1 189 ? 12.289 4.433 -2.811 1.00 84.06 189 SER A C 1
ATOM 1543 O O . SER A 1 189 ? 12.407 4.160 -4.006 1.00 84.06 189 SER A O 1
ATOM 1545 N N . TYR A 1 190 ? 11.121 4.317 -2.169 1.00 86.12 190 TYR A N 1
ATOM 1546 C CA . TYR A 1 190 ? 9.834 4.077 -2.842 1.00 86.12 190 TYR A CA 1
ATOM 1547 C C . TYR A 1 190 ? 9.824 2.900 -3.836 1.00 86.12 190 TYR A C 1
ATOM 1549 O O . TYR A 1 190 ? 9.214 2.979 -4.900 1.00 86.12 190 TYR A O 1
ATOM 1557 N N . PHE A 1 191 ? 10.482 1.787 -3.499 1.00 94.38 191 PHE A N 1
ATOM 1558 C CA . PHE A 1 191 ? 10.581 0.640 -4.407 1.00 94.38 191 PHE A CA 1
ATOM 1559 C C . PHE A 1 191 ? 9.219 0.027 -4.762 1.00 94.38 191 PHE A C 1
ATOM 1561 O O . PHE A 1 191 ? 9.041 -0.409 -5.894 1.00 94.38 191 PHE A O 1
ATOM 1568 N N . GLU A 1 192 ? 8.251 0.039 -3.841 1.00 95.38 192 GLU A N 1
ATOM 1569 C CA . GLU A 1 192 ? 6.875 -0.386 -4.128 1.00 95.38 192 GLU A CA 1
ATOM 1570 C C . GLU A 1 192 ? 6.174 0.548 -5.135 1.00 95.38 192 GLU A C 1
ATOM 1572 O O . GLU A 1 192 ? 5.822 0.066 -6.212 1.00 95.38 192 GLU A O 1
ATOM 1577 N N . PRO A 1 193 ? 6.036 1.871 -4.890 1.00 94.81 193 PRO A N 1
ATOM 1578 C CA . PRO A 1 193 ? 5.460 2.773 -5.887 1.00 94.81 193 PRO A CA 1
ATOM 1579 C C . PRO A 1 193 ? 6.172 2.758 -7.242 1.00 94.81 193 PRO A C 1
ATOM 1581 O O . PRO A 1 193 ? 5.518 2.821 -8.278 1.00 94.81 193 PRO A O 1
ATOM 1584 N N . ARG A 1 194 ? 7.508 2.651 -7.258 1.00 96.12 194 ARG A N 1
ATOM 1585 C CA . ARG A 1 194 ? 8.282 2.560 -8.507 1.00 96.12 194 ARG A CA 1
ATOM 1586 C C . ARG A 1 194 ? 7.994 1.277 -9.268 1.00 96.12 194 ARG A C 1
ATOM 1588 O O . ARG A 1 194 ? 7.882 1.324 -10.488 1.00 96.12 194 ARG A O 1
ATOM 1595 N N . TYR A 1 195 ? 7.855 0.156 -8.561 1.00 97.69 195 TYR A N 1
ATOM 1596 C CA . TYR A 1 195 ? 7.441 -1.094 -9.182 1.00 97.69 195 TYR A CA 1
ATOM 1597 C C . TYR A 1 195 ? 6.054 -0.952 -9.818 1.00 97.69 195 TYR A C 1
ATOM 1599 O O . TYR A 1 195 ? 5.877 -1.288 -10.985 1.00 97.69 195 TYR A O 1
ATOM 1607 N N . GLU A 1 196 ? 5.089 -0.401 -9.080 1.00 97.50 196 GLU A N 1
ATOM 1608 C CA . GLU A 1 196 ? 3.730 -0.183 -9.590 1.00 97.50 196 GLU A CA 1
ATOM 1609 C C . GLU A 1 196 ? 3.710 0.794 -10.777 1.00 97.50 196 GLU A C 1
ATOM 1611 O O . GLU A 1 196 ? 2.973 0.562 -11.732 1.00 97.50 196 GLU A O 1
ATOM 1616 N N . TYR A 1 197 ? 4.579 1.813 -10.785 1.00 97.94 197 TYR A N 1
ATOM 1617 C CA . TYR A 1 197 ? 4.740 2.708 -11.931 1.00 97.94 197 TYR A CA 1
ATOM 1618 C C . TYR A 1 197 ? 5.312 1.995 -13.164 1.00 97.94 197 TYR A C 1
ATOM 1620 O O . TYR A 1 197 ? 4.810 2.177 -14.269 1.00 97.94 197 TYR A O 1
ATOM 1628 N N . GLY A 1 198 ? 6.325 1.140 -12.994 1.00 97.81 198 GLY A N 1
ATOM 1629 C CA . GLY A 1 198 ? 6.820 0.297 -14.087 1.00 97.81 198 GLY A CA 1
ATOM 1630 C C . GLY A 1 198 ? 5.719 -0.612 -14.644 1.00 97.81 198 GLY A C 1
ATOM 1631 O O . GLY A 1 198 ? 5.553 -0.718 -15.853 1.00 97.81 198 GLY A O 1
ATOM 1632 N N . MET A 1 199 ? 4.902 -1.197 -13.764 1.00 98.19 199 MET A N 1
ATOM 1633 C CA . MET A 1 199 ? 3.769 -2.034 -14.162 1.00 98.19 199 MET A CA 1
ATOM 1634 C C . MET A 1 199 ? 2.678 -1.246 -14.905 1.00 98.19 199 MET A C 1
ATOM 1636 O O . MET A 1 199 ? 2.091 -1.777 -15.846 1.00 98.19 199 MET A O 1
ATOM 1640 N N . PHE A 1 200 ? 2.409 -0.003 -14.495 1.00 98.06 200 PHE A N 1
ATOM 1641 C CA . PHE A 1 200 ? 1.537 0.930 -15.216 1.00 98.06 200 PHE A CA 1
ATOM 1642 C C . PHE A 1 200 ? 2.057 1.177 -16.639 1.00 98.06 200 PHE A C 1
ATOM 1644 O O . PHE A 1 200 ? 1.324 0.987 -17.604 1.00 98.06 200 PHE A O 1
ATOM 1651 N N . LEU A 1 201 ? 3.350 1.488 -16.784 1.00 97.69 201 LEU A N 1
ATOM 1652 C CA . LEU A 1 201 ? 3.977 1.729 -18.087 1.00 97.69 201 LEU A CA 1
ATOM 1653 C C . LEU A 1 201 ? 3.892 0.507 -19.012 1.00 97.69 201 LEU A C 1
ATOM 1655 O O . LEU A 1 201 ? 3.579 0.661 -20.189 1.00 97.69 201 LEU A O 1
ATOM 1659 N N . THR A 1 202 ? 4.101 -0.704 -18.487 1.00 97.06 202 THR A N 1
ATOM 1660 C CA . THR A 1 202 ? 3.921 -1.947 -19.256 1.00 97.06 202 THR A CA 1
ATOM 1661 C C . THR A 1 202 ? 2.484 -2.107 -19.756 1.00 97.06 202 THR A C 1
ATOM 1663 O O . THR A 1 202 ? 2.269 -2.459 -20.912 1.00 97.06 202 THR A O 1
ATOM 1666 N N . ARG A 1 203 ? 1.473 -1.815 -18.925 1.00 95.56 203 ARG A N 1
ATOM 1667 C CA . ARG A 1 203 ? 0.062 -1.876 -19.357 1.00 95.56 203 ARG A CA 1
ATOM 1668 C C . ARG A 1 203 ? -0.281 -0.808 -20.397 1.00 95.56 203 ARG A C 1
ATOM 1670 O O . ARG A 1 203 ? -1.091 -1.080 -21.276 1.00 95.56 203 ARG A O 1
ATOM 1677 N N . ALA A 1 204 ? 0.386 0.342 -20.341 1.00 95.25 204 ALA A N 1
ATOM 1678 C CA . ALA A 1 204 ? 0.306 1.401 -21.345 1.00 95.25 204 ALA A CA 1
ATOM 1679 C C . ALA A 1 204 ? 1.127 1.110 -22.626 1.00 95.25 204 ALA A C 1
ATOM 1681 O O . ALA A 1 204 ? 1.223 1.965 -23.505 1.00 95.25 204 ALA A O 1
ATOM 1682 N N . GLY A 1 205 ? 1.763 -0.066 -22.745 1.00 95.25 205 GLY A N 1
ATOM 1683 C CA . GLY A 1 205 ? 2.586 -0.445 -23.903 1.00 95.25 205 GLY A CA 1
ATOM 1684 C C . GLY A 1 205 ? 3.942 0.268 -23.986 1.00 95.25 205 GLY A C 1
ATOM 1685 O O . GLY A 1 205 ? 4.618 0.209 -25.012 1.00 95.25 205 GLY A O 1
ATOM 1686 N N . ARG A 1 206 ? 4.365 0.947 -22.914 1.00 96.44 206 ARG A N 1
ATOM 1687 C CA . ARG A 1 206 ? 5.635 1.684 -22.815 1.00 96.44 206 ARG A CA 1
ATOM 1688 C C . ARG A 1 206 ? 6.724 0.804 -22.203 1.00 96.44 206 ARG A C 1
ATOM 1690 O O . ARG A 1 206 ? 7.306 1.120 -21.164 1.00 96.44 206 ARG A O 1
ATOM 1697 N N . ASP A 1 207 ? 6.993 -0.318 -22.860 1.00 96.38 207 ASP A N 1
ATOM 1698 C CA . ASP A 1 207 ? 7.861 -1.382 -22.346 1.00 96.38 207 ASP A CA 1
ATOM 1699 C C . ASP A 1 207 ? 9.317 -0.949 -22.132 1.00 96.38 207 ASP A C 1
ATOM 1701 O O . ASP A 1 207 ? 9.940 -1.370 -21.156 1.00 96.38 207 ASP A O 1
ATOM 1705 N N . ASP A 1 208 ? 9.859 -0.082 -22.992 1.00 96.00 208 ASP A N 1
ATOM 1706 C CA . ASP A 1 208 ? 11.213 0.460 -22.818 1.00 96.00 208 ASP A CA 1
ATOM 1707 C C . ASP A 1 208 ? 11.315 1.341 -21.559 1.00 96.00 208 ASP A C 1
ATOM 1709 O O . ASP A 1 208 ? 12.267 1.209 -20.783 1.00 96.00 208 ASP A O 1
ATOM 1713 N N . ASP A 1 209 ? 10.308 2.185 -21.306 1.00 96.38 209 ASP A N 1
ATOM 1714 C CA . ASP A 1 209 ? 10.253 3.027 -20.107 1.00 96.38 209 ASP A CA 1
ATOM 1715 C C . ASP A 1 209 ? 10.098 2.168 -18.844 1.00 96.38 209 ASP A C 1
ATOM 1717 O O . ASP A 1 209 ? 10.801 2.376 -17.849 1.00 96.38 209 ASP A O 1
ATOM 1721 N N . ALA A 1 210 ? 9.218 1.161 -18.887 1.00 97.81 210 ALA A N 1
ATOM 1722 C CA . ALA A 1 210 ? 9.039 0.203 -17.799 1.00 97.81 210 ALA A CA 1
ATOM 1723 C C . ALA A 1 210 ? 10.344 -0.553 -17.496 1.00 97.81 210 ALA A C 1
ATOM 1725 O O . ALA A 1 210 ? 10.770 -0.642 -16.338 1.00 97.81 210 ALA A O 1
ATOM 1726 N N . TRP A 1 211 ? 11.023 -1.042 -18.539 1.00 97.81 211 TRP A N 1
ATOM 1727 C CA . TRP A 1 211 ? 12.307 -1.730 -18.425 1.00 97.81 211 TRP A CA 1
ATOM 1728 C C . TRP A 1 211 ? 13.362 -0.841 -17.765 1.00 97.81 211 TRP A C 1
ATOM 1730 O O . TRP A 1 211 ? 14.099 -1.316 -16.892 1.00 97.81 211 TRP A O 1
ATOM 1740 N N . GLN A 1 212 ? 13.413 0.447 -18.122 1.00 97.06 212 GLN A N 1
ATOM 1741 C CA . GLN A 1 212 ? 14.338 1.397 -17.506 1.00 97.06 212 GLN A CA 1
ATOM 1742 C C . GLN A 1 212 ? 14.037 1.587 -16.013 1.00 97.06 212 GLN A C 1
ATOM 1744 O O . GLN A 1 212 ? 14.962 1.542 -15.201 1.00 97.06 212 GLN A O 1
ATOM 1749 N N . ILE A 1 213 ? 12.763 1.732 -15.626 1.00 97.06 213 ILE A N 1
ATOM 1750 C CA . ILE A 1 213 ? 12.366 1.867 -14.214 1.00 97.06 213 ILE A CA 1
ATOM 1751 C C . ILE A 1 213 ? 12.808 0.650 -13.395 1.00 97.06 213 ILE A C 1
ATOM 1753 O O . ILE A 1 213 ? 13.439 0.815 -12.345 1.00 97.06 213 ILE A O 1
ATOM 1757 N N . PHE A 1 214 ? 12.519 -0.565 -13.870 1.00 97.94 214 PHE A N 1
ATOM 1758 C CA . PHE A 1 214 ? 12.892 -1.784 -13.152 1.00 97.94 214 PHE A CA 1
ATOM 1759 C C . PHE A 1 214 ? 14.411 -1.987 -13.102 1.00 97.94 214 PHE A C 1
ATOM 1761 O O . PHE A 1 214 ? 14.944 -2.390 -12.067 1.00 97.94 214 PHE A O 1
ATOM 1768 N N . THR A 1 215 ? 15.126 -1.664 -14.180 1.00 97.31 215 THR A N 1
ATOM 1769 C CA . THR A 1 215 ? 16.593 -1.754 -14.229 1.00 97.31 215 THR A CA 1
ATOM 1770 C C . THR A 1 215 ? 17.249 -0.761 -13.271 1.00 97.31 215 THR A C 1
ATOM 1772 O O . THR A 1 215 ? 18.148 -1.144 -12.521 1.00 97.31 215 THR A O 1
ATOM 1775 N N . ASP A 1 216 ? 16.759 0.482 -13.213 1.00 96.19 216 ASP A N 1
ATOM 1776 C CA . ASP A 1 216 ? 17.224 1.487 -12.251 1.00 96.19 216 ASP A CA 1
ATOM 1777 C C . ASP A 1 216 ? 17.060 0.985 -10.808 1.00 96.19 216 ASP A C 1
ATOM 1779 O O . ASP A 1 216 ? 17.995 1.079 -10.011 1.00 96.19 216 ASP A O 1
ATOM 1783 N N . MET A 1 217 ? 15.911 0.378 -10.475 1.00 96.56 217 MET A N 1
ATOM 1784 C CA . MET A 1 217 ? 15.690 -0.205 -9.145 1.00 96.56 217 MET A CA 1
ATOM 1785 C C . MET A 1 217 ? 16.734 -1.278 -8.796 1.00 96.56 217 MET A C 1
ATOM 1787 O O . MET A 1 217 ? 17.206 -1.326 -7.661 1.00 96.56 217 MET A O 1
ATOM 1791 N N . LEU A 1 218 ? 17.103 -2.140 -9.749 1.00 96.88 218 LEU A N 1
ATOM 1792 C CA . LEU A 1 218 ? 18.086 -3.207 -9.524 1.00 96.88 218 LEU A CA 1
ATOM 1793 C C . LEU A 1 218 ? 19.516 -2.668 -9.396 1.00 96.88 218 LEU A C 1
ATOM 1795 O O . LEU A 1 218 ? 20.271 -3.141 -8.547 1.00 96.88 218 LEU A O 1
ATOM 1799 N N . ASN A 1 219 ? 19.883 -1.661 -10.190 1.00 96.25 219 ASN A N 1
ATOM 1800 C CA . ASN A 1 219 ? 21.215 -1.051 -10.142 1.00 96.25 219 ASN A CA 1
ATOM 1801 C C . ASN A 1 219 ? 21.483 -0.368 -8.791 1.00 96.25 219 ASN A C 1
ATOM 1803 O O . ASN A 1 219 ? 22.579 -0.478 -8.228 1.00 96.25 219 ASN A O 1
ATOM 1807 N N . GLU A 1 220 ? 20.458 0.276 -8.232 1.00 95.12 220 GLU A N 1
ATOM 1808 C CA . GLU A 1 220 ? 20.518 0.926 -6.921 1.00 95.12 220 GLU A CA 1
ATOM 1809 C C . GLU A 1 220 ? 20.740 -0.073 -5.774 1.00 95.12 220 GLU A C 1
ATOM 1811 O O . GLU A 1 220 ? 21.320 0.295 -4.754 1.00 95.12 220 GLU A O 1
ATOM 1816 N N . GLN A 1 221 ? 20.349 -1.347 -5.939 1.00 93.75 221 GLN A N 1
ATOM 1817 C CA . GLN A 1 221 ? 20.418 -2.365 -4.885 1.00 93.75 221 GLN A CA 1
ATOM 1818 C C . GLN A 1 221 ? 21.819 -2.482 -4.267 1.00 93.75 221 GLN A C 1
ATOM 1820 O O . GLN A 1 221 ? 21.937 -2.651 -3.055 1.00 93.75 221 GLN A O 1
ATOM 1825 N N . SER A 1 222 ? 22.878 -2.386 -5.078 1.00 91.56 222 SER A N 1
ATOM 1826 C CA . SER A 1 222 ? 24.275 -2.496 -4.627 1.00 91.56 222 SER A CA 1
ATOM 1827 C C . SER A 1 222 ? 24.713 -1.380 -3.670 1.00 91.56 222 SER A C 1
ATOM 1829 O O . SER A 1 222 ? 25.606 -1.596 -2.853 1.00 91.56 222 SER A O 1
ATOM 1831 N N . GLN A 1 223 ? 24.061 -0.219 -3.744 1.00 94.00 223 GLN A N 1
ATOM 1832 C CA . GLN A 1 223 ? 24.389 0.983 -2.974 1.00 94.00 223 GLN A CA 1
ATOM 1833 C C . GLN A 1 223 ? 23.612 1.076 -1.652 1.00 94.00 223 GLN A C 1
ATOM 1835 O O . GLN A 1 223 ? 23.862 1.967 -0.845 1.00 94.00 223 GLN A O 1
ATOM 1840 N N . LEU A 1 224 ? 22.665 0.164 -1.417 1.00 94.25 224 LEU A N 1
ATOM 1841 C CA . LEU A 1 224 ? 21.817 0.165 -0.229 1.00 94.25 224 LEU A CA 1
ATOM 1842 C C . LEU A 1 224 ? 22.469 -0.551 0.959 1.00 94.25 224 LEU A C 1
ATOM 1844 O O . LEU A 1 224 ? 23.140 -1.588 0.821 1.00 94.25 224 LEU A O 1
ATOM 1848 N N . SER A 1 225 ? 22.159 -0.073 2.165 1.00 95.25 225 SER A N 1
ATOM 1849 C CA . SER A 1 225 ? 22.545 -0.755 3.400 1.00 95.25 225 SER A CA 1
ATOM 1850 C C . SER A 1 225 ? 21.942 -2.172 3.473 1.00 95.25 225 SER A C 1
ATOM 1852 O O . SER A 1 225 ? 20.932 -2.476 2.827 1.00 95.25 225 SER A O 1
ATOM 1854 N N . PRO A 1 226 ? 22.513 -3.086 4.281 1.00 95.31 226 PRO A N 1
ATOM 1855 C CA . PRO A 1 226 ? 21.949 -4.426 4.457 1.00 95.31 226 PRO A CA 1
ATOM 1856 C C . PRO A 1 226 ? 20.483 -4.427 4.920 1.00 95.31 226 PRO A C 1
ATOM 1858 O O . PRO A 1 226 ? 19.716 -5.306 4.524 1.00 95.31 226 PRO A O 1
ATOM 1861 N N . VAL A 1 227 ? 20.087 -3.445 5.737 1.00 94.38 227 VAL A N 1
ATOM 1862 C CA . VAL A 1 227 ? 18.716 -3.319 6.255 1.00 94.38 227 VAL A CA 1
ATOM 1863 C C . VAL A 1 227 ? 17.756 -2.905 5.143 1.00 94.38 227 VAL A C 1
ATOM 1865 O O . VAL A 1 227 ? 16.739 -3.570 4.957 1.00 94.38 227 VAL A O 1
ATOM 1868 N N . GLU A 1 228 ? 18.103 -1.880 4.362 1.00 92.81 228 GLU A N 1
ATOM 1869 C CA . GLU A 1 228 ? 17.288 -1.407 3.231 1.00 92.81 228 GLU A CA 1
ATOM 1870 C C . GLU A 1 228 ? 17.150 -2.471 2.141 1.00 92.81 228 GLU A C 1
ATOM 1872 O O . GLU A 1 228 ? 16.064 -2.677 1.597 1.00 92.81 228 GLU A O 1
ATOM 1877 N N . ARG A 1 229 ? 18.229 -3.211 1.850 1.00 93.94 229 ARG A N 1
ATOM 1878 C CA . ARG A 1 229 ? 18.161 -4.350 0.924 1.00 93.94 229 ARG A CA 1
ATOM 1879 C C . ARG A 1 229 ? 17.220 -5.434 1.426 1.00 93.94 229 ARG A C 1
ATOM 1881 O O . ARG A 1 229 ? 16.472 -6.007 0.637 1.00 93.94 229 ARG A O 1
ATOM 1888 N N . LYS A 1 230 ? 17.269 -5.738 2.726 1.00 94.44 230 LYS A N 1
ATOM 1889 C CA . LYS A 1 230 ? 16.418 -6.765 3.333 1.00 94.44 230 LYS A CA 1
ATOM 1890 C C . LYS A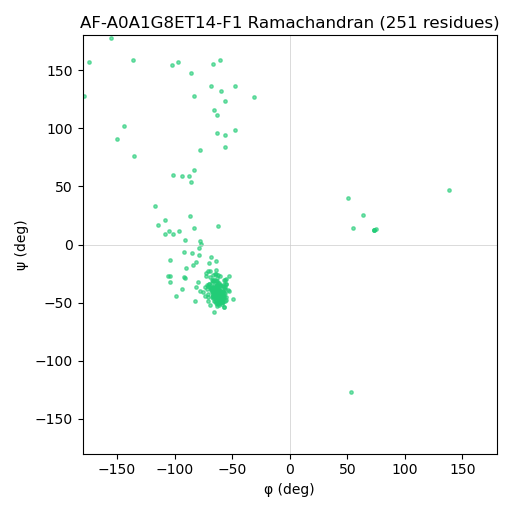 1 230 ? 14.947 -6.352 3.307 1.00 94.44 230 LYS A C 1
ATOM 1892 O O . LYS A 1 230 ? 14.120 -7.178 2.926 1.00 94.44 230 LYS A O 1
ATOM 1897 N N . SER A 1 231 ? 14.625 -5.111 3.674 1.00 92.38 231 SER A N 1
ATOM 1898 C CA . SER A 1 231 ? 13.240 -4.620 3.697 1.00 92.38 231 SER A CA 1
ATOM 1899 C C . SER A 1 231 ? 12.618 -4.525 2.301 1.00 92.38 231 SER A C 1
ATOM 1901 O O . SER A 1 231 ? 11.426 -4.770 2.158 1.00 92.38 231 SER A O 1
ATOM 1903 N N . ASN A 1 232 ? 13.420 -4.264 1.263 1.00 94.94 232 ASN A N 1
ATOM 1904 C CA . ASN A 1 232 ? 12.943 -4.119 -0.118 1.00 94.94 232 ASN A CA 1
ATOM 1905 C C . ASN A 1 232 ? 13.166 -5.358 -1.001 1.00 94.94 232 ASN A C 1
ATOM 1907 O O . ASN A 1 232 ? 12.926 -5.313 -2.207 1.00 94.94 232 ASN A O 1
ATOM 1911 N N . LYS A 1 233 ? 13.590 -6.490 -0.420 1.00 96.00 233 LYS A N 1
ATOM 1912 C CA . LYS A 1 233 ? 13.927 -7.720 -1.162 1.00 96.00 233 LYS A CA 1
ATOM 1913 C C . LYS A 1 233 ? 12.813 -8.177 -2.109 1.00 96.00 233 LYS A C 1
ATOM 1915 O O . LYS A 1 233 ? 13.107 -8.625 -3.215 1.00 96.00 233 LYS A O 1
ATOM 1920 N N . VAL A 1 234 ? 11.554 -8.072 -1.677 1.00 96.75 234 VAL A N 1
ATOM 1921 C CA . VAL A 1 234 ? 10.392 -8.474 -2.484 1.00 96.75 234 VAL A CA 1
ATOM 1922 C C . VAL A 1 234 ? 10.280 -7.653 -3.771 1.00 96.75 234 VAL A C 1
ATOM 1924 O O . VAL A 1 234 ? 10.021 -8.216 -4.830 1.00 96.75 234 VAL A O 1
ATOM 1927 N N . TRP A 1 235 ? 10.558 -6.351 -3.710 1.00 97.06 235 TRP A N 1
ATOM 1928 C CA . TRP A 1 235 ? 10.464 -5.456 -4.862 1.00 97.06 235 TRP A CA 1
ATOM 1929 C C . TRP A 1 235 ? 11.604 -5.677 -5.849 1.00 97.06 235 TRP A C 1
ATOM 1931 O O . TRP A 1 235 ? 11.362 -5.685 -7.050 1.00 97.06 235 TRP A O 1
ATOM 1941 N N . PHE A 1 236 ? 12.817 -5.966 -5.367 1.00 97.50 236 PHE A N 1
ATOM 1942 C CA . PHE A 1 236 ? 13.921 -6.363 -6.250 1.00 97.50 236 PHE A CA 1
ATOM 1943 C C . PHE A 1 236 ? 13.656 -7.694 -6.951 1.00 97.50 236 PHE A C 1
ATOM 1945 O O . PHE A 1 236 ? 13.969 -7.832 -8.129 1.00 97.50 236 PHE A O 1
ATOM 1952 N N . ALA A 1 237 ? 13.066 -8.669 -6.252 1.00 97.94 237 ALA A N 1
ATOM 1953 C CA . ALA A 1 237 ? 12.691 -9.939 -6.869 1.00 97.94 237 ALA A CA 1
ATOM 1954 C C . ALA A 1 237 ? 11.667 -9.721 -7.995 1.00 97.94 237 ALA A C 1
ATOM 1956 O O . ALA A 1 237 ? 11.918 -10.126 -9.126 1.00 97.94 237 ALA A O 1
ATOM 1957 N N . LYS A 1 238 ? 10.585 -8.984 -7.711 1.00 98.25 238 LYS A N 1
ATOM 1958 C CA . LYS A 1 238 ? 9.566 -8.647 -8.713 1.00 98.25 238 LYS A CA 1
ATOM 1959 C C . LYS A 1 238 ? 10.143 -7.857 -9.895 1.00 98.25 238 LYS A C 1
ATOM 1961 O O . LYS A 1 238 ? 9.905 -8.222 -11.039 1.00 98.25 238 LYS A O 1
ATOM 1966 N N . ALA A 1 239 ? 10.943 -6.819 -9.642 1.00 98.06 239 ALA A N 1
ATOM 1967 C CA . ALA A 1 239 ? 11.570 -6.021 -10.700 1.00 98.06 239 ALA A CA 1
ATOM 1968 C C . ALA A 1 239 ? 12.500 -6.865 -11.589 1.00 98.06 239 ALA A C 1
ATOM 1970 O O . ALA A 1 239 ? 12.496 -6.715 -12.808 1.00 98.06 239 ALA A O 1
ATOM 1971 N N . LYS A 1 240 ? 13.264 -7.796 -11.002 1.00 98.25 240 LYS A N 1
ATOM 1972 C CA . LYS A 1 240 ? 14.114 -8.732 -11.751 1.00 98.25 240 LYS A CA 1
ATOM 1973 C C . LYS A 1 240 ? 13.304 -9.633 -12.680 1.00 98.25 240 LYS A C 1
ATOM 1975 O O . LYS A 1 240 ? 13.731 -9.870 -13.813 1.00 98.25 240 LYS A O 1
ATOM 1980 N N . ASP A 1 241 ? 12.161 -10.122 -12.214 1.00 98.19 241 ASP A N 1
ATOM 1981 C CA . ASP A 1 241 ? 11.274 -10.948 -13.028 1.00 98.19 241 ASP A CA 1
ATOM 1982 C C . ASP A 1 241 ? 10.703 -10.151 -14.210 1.00 98.19 241 ASP A C 1
ATOM 1984 O O . ASP A 1 241 ? 10.719 -10.648 -15.339 1.00 98.19 241 ASP A O 1
ATOM 1988 N N . GLU A 1 242 ? 10.292 -8.897 -13.995 1.00 98.19 242 GLU A N 1
ATOM 1989 C CA . GLU A 1 242 ? 9.796 -8.031 -15.076 1.00 98.19 242 GLU A CA 1
ATOM 1990 C C . GLU A 1 242 ? 10.890 -7.662 -16.088 1.00 98.19 242 GLU A C 1
ATOM 1992 O O . GLU A 1 242 ? 10.669 -7.783 -17.294 1.00 98.19 242 GLU A O 1
ATOM 1997 N N . VAL A 1 243 ? 12.110 -7.331 -15.643 1.00 97.88 243 VAL A N 1
ATOM 1998 C CA . VAL A 1 243 ? 13.250 -7.097 -16.555 1.00 97.88 243 VAL A CA 1
ATOM 1999 C C . VAL A 1 243 ? 13.493 -8.312 -17.449 1.00 97.88 243 VAL A C 1
ATOM 2001 O O . VAL A 1 243 ? 13.732 -8.153 -18.648 1.00 97.88 243 VAL A O 1
ATOM 2004 N N . LYS A 1 244 ? 13.412 -9.533 -16.902 1.00 97.12 244 LYS A N 1
ATOM 2005 C CA . LYS A 1 244 ? 13.590 -10.765 -17.682 1.00 97.12 244 LYS A CA 1
ATOM 2006 C C . LYS A 1 244 ? 12.507 -10.918 -18.754 1.00 97.12 244 LYS A C 1
ATOM 2008 O O . LYS A 1 244 ? 12.849 -11.262 -19.885 1.00 97.12 244 LYS A O 1
ATOM 2013 N N . LYS A 1 245 ? 11.239 -10.664 -18.413 1.00 95.88 245 LYS A N 1
ATOM 2014 C CA . LYS A 1 245 ? 10.112 -10.730 -19.360 1.00 95.88 245 LYS A CA 1
ATOM 2015 C C . LYS A 1 245 ? 10.264 -9.692 -20.473 1.00 95.88 245 LYS A C 1
ATOM 2017 O O . LYS A 1 245 ? 10.289 -10.064 -21.643 1.00 95.88 245 LYS A O 1
ATOM 2022 N N . LEU A 1 246 ? 10.471 -8.425 -20.115 1.00 95.38 246 LEU A N 1
ATOM 2023 C CA . LEU A 1 246 ? 10.609 -7.325 -21.074 1.00 95.38 246 LEU A CA 1
ATOM 2024 C C . LEU A 1 246 ? 11.838 -7.502 -21.977 1.00 95.38 246 LEU A C 1
ATOM 2026 O O . LEU A 1 246 ? 11.776 -7.254 -23.175 1.00 95.38 246 LEU A O 1
ATOM 2030 N N . SER A 1 247 ? 12.949 -8.024 -21.447 1.00 93.44 247 SER A N 1
ATOM 2031 C CA . SER A 1 247 ? 14.140 -8.315 -22.262 1.00 93.44 247 SER A CA 1
ATOM 2032 C C . SER A 1 247 ? 13.914 -9.432 -23.285 1.00 93.44 247 SER A C 1
ATOM 2034 O O . SER A 1 247 ? 14.621 -9.478 -24.288 1.00 93.44 247 SER A O 1
ATOM 2036 N N . ALA A 1 248 ? 12.978 -10.354 -23.038 1.00 90.75 248 ALA A N 1
ATOM 2037 C CA . ALA A 1 248 ? 12.605 -11.370 -24.018 1.00 90.75 248 ALA A CA 1
ATOM 2038 C C . ALA A 1 248 ? 11.777 -10.754 -25.153 1.00 90.75 248 ALA A C 1
ATOM 2040 O O . ALA A 1 248 ? 12.098 -10.989 -26.313 1.00 90.75 248 ALA A O 1
ATOM 2041 N N . VAL A 1 249 ? 10.801 -9.903 -24.815 1.00 85.31 249 VAL A N 1
ATOM 2042 C CA . VAL A 1 249 ? 9.970 -9.169 -25.787 1.00 85.31 249 VAL A CA 1
ATOM 2043 C C . VAL A 1 249 ? 10.836 -8.305 -26.711 1.00 85.31 249 VAL A C 1
ATOM 2045 O O . VAL A 1 249 ? 10.706 -8.382 -27.929 1.00 85.31 249 VAL A O 1
ATOM 2048 N N . ARG A 1 250 ? 11.807 -7.572 -26.150 1.00 81.75 250 ARG A N 1
ATOM 2049 C CA . ARG A 1 250 ? 12.744 -6.720 -26.911 1.00 81.75 250 ARG A CA 1
ATOM 2050 C C . ARG A 1 250 ? 13.667 -7.480 -27.865 1.00 81.75 250 ARG A C 1
ATOM 2052 O O . ARG A 1 250 ? 14.218 -6.876 -28.771 1.00 81.75 250 ARG A O 1
ATOM 2059 N N . LYS A 1 251 ? 13.900 -8.778 -27.642 1.00 80.44 251 LYS A N 1
ATOM 2060 C CA . LYS A 1 251 ? 14.702 -9.617 -28.552 1.00 80.44 251 LYS A CA 1
ATOM 2061 C C . LYS A 1 251 ? 13.886 -10.175 -29.715 1.00 80.44 251 LYS A C 1
ATOM 2063 O O . LYS A 1 251 ? 14.475 -10.683 -30.663 1.00 80.44 251 LYS A O 1
ATOM 2068 N N . THR A 1 252 ? 12.562 -10.167 -29.591 1.00 72.88 252 THR A N 1
ATOM 2069 C CA . THR A 1 252 ? 11.625 -10.711 -30.582 1.00 72.88 252 THR A CA 1
ATOM 2070 C C . THR A 1 252 ? 10.931 -9.637 -31.419 1.00 72.88 252 THR A C 1
ATOM 2072 O O . THR A 1 252 ? 10.306 -9.994 -32.413 1.00 72.88 252 THR A O 1
ATOM 2075 N N . ALA A 1 253 ? 11.017 -8.370 -31.004 1.00 62.12 253 ALA A N 1
ATOM 2076 C CA . ALA A 1 253 ? 10.589 -7.191 -31.757 1.00 62.12 253 ALA A CA 1
ATOM 2077 C C . ALA A 1 253 ? 11.720 -6.693 -32.668 1.00 62.12 253 ALA A C 1
ATOM 2079 O O . ALA A 1 253 ? 11.400 -6.229 -33.783 1.00 62.12 253 ALA A O 1
#

Foldseek 3Di:
DDDDDVPVVVVLVVLLVVLQVVCVVVVNCVPQVVVCVVPPPVSSVVSCVVPVVVVVPDPPPPPPVCCVVPLPVVLVVLVVVCVVPVDLVSLQSNLVSCVVVVVLVSSLVSLVVSLDDPNVLPPVSLLVNLVSCVSVVVLVVLQVSLVSCVPPPVSLLDPSLLSVLVSCVSVVVLVVSLVSLVSQLDAPDNLVSLLSNLVSCVVVVNLVVSLVSLVSNLVCLVVDDPVSCVVCVVSNVSSVVSNVVSVVVVVVD

Mean predicted aligned error: 13.24 Å

Nearest PDB structures (foldseek):
  6eou-assembly1_A  TM=5.689E-01  e=3.987E-04  Homo sapiens
  8ffz-assembly1_C  TM=6.390E-01  e=5.679E-02  Saccharomyces cerevisiae S288C
  6q6h-assembly1_V  TM=5.177E-01  e=2.466E-02  Homo sapiens
  8pkp-assembly1_V  TM=5.007E-01  e=2.146E-02  Homo sapiens
  7n61-assembly1_1E  TM=4.722E-01  e=6.527E-02  Chlamydomonas reinhardtii

Solvent-accessible surface area (backbone atoms only — not comparable to full-atom values): 14004 Å² total; per-residue (Å²): 137,90,86,86,65,92,58,57,65,56,51,51,52,52,50,43,53,49,50,52,53,53,31,56,76,69,69,45,38,93,72,43,52,65,47,37,72,77,38,48,72,65,29,42,55,51,42,44,48,58,60,61,58,50,56,68,55,69,84,65,71,84,70,60,60,56,56,79,74,34,58,65,60,51,44,51,52,33,53,51,46,27,74,74,47,82,41,73,70,38,47,50,55,36,20,51,48,26,42,78,69,69,40,37,71,64,15,49,56,46,44,63,74,52,44,45,83,97,35,49,79,40,64,67,55,48,42,49,46,33,51,42,30,48,76,72,67,39,32,76,67,24,51,68,50,45,61,72,43,61,86,39,79,69,36,77,79,33,72,45,45,51,51,37,25,51,24,30,41,78,67,73,35,50,71,61,15,52,53,49,36,62,76,37,55,51,79,99,45,50,54,64,46,34,50,53,40,23,52,50,29,44,77,72,69,38,49,71,62,16,40,49,48,31,48,51,57,54,64,47,51,81,78,46,54,74,65,58,44,60,76,44,43,68,47,51,52,53,30,52,55,50,39,54,54,49,56,52,54,66,73,74,108

InterPro domains:
  IPR011990 Tetratricopeptide-like helical domain superfamily [G3DSA:1.25.40.10] (54-251)
  IPR011990 Tetratricopeptide-like helical domain superfamily [SSF48452] (93-218)
  IPR014562 Uncharacterised conserved protein UCP030959, divergent TPR repeat-containing [PIRSF030959] (10-246)

Radius of gyration: 27.44 Å; Cα contacts (8 Å, |Δi|>4): 235; chains: 1; bounding box: 80×36×75 Å

Sequence (253 aa):
MYFGGGNYYYIILILEAFCIIHSLRRGTQQKWLWILIVIPVFGCLYYIYSEILSNRGIRAPKLNVEAVINPGAKIKRLEDEVRFTDTFANRVKLADAYLDAGLTDKALEIYQNSLTGAFAENEHVMAQLIVAYFEKGQYNEVIPIAKKLYKLPQFARSKAHILYAKSLELTYQEELAENEFKLMKGRYSYFEPRYEYGMFLTRAGRDDDAWQIFTDMLNEQSQLSPVERKSNKVWFAKAKDEVKKLSAVRKTA

Organism: NCBI:txid551996

Secondary structure (DSSP, 8-state):
-----TTHHHHHHHHHHHHHHHHHHHT-HHHHHHHHHHSHHHHHHHHIIIIIIGGGS-------HHHHH-HHHHHHHHHHHHHH---HHHHHHHHHHHHHTT-HHHHHHHHHHHSSGGGTT-HHHHHHHHHHHHHTT-HHHHHHHHHHHTTSTTGGGSHHHHHHHHHHHHTT-HHHHHHHHHHT--TTS-HHHHHHHHHHHHHTT-HHHHHHHHHHHHHHGGGS-HHHHHHTHHHHHHHHHHHHHHHHHHHH-